Protein AF-A0A3P9M505-F1 (afdb_monomer)

Mean predicted aligned error: 15.3 Å

Radius of gyration: 25.18 Å; Cα contacts (8 Å, |Δi|>4): 288; chains: 1; bounding box: 84×61×47 Å

pLDDT: mean 73.83, std 26.27, range [27.06, 96.62]

Foldseek 3Di:
DDDDDDDDDDPDLVVVLLPVQPPPDDDDDDDDDDDDDDDDDDDPDDDPDDDPPPPPPDDPDPDPPPDPDPPPPPPPDPVNDQLLRCLLVLVQVVNVVVCVVPVVLLCDADPQGDHSLLSNLLNLNLVSNLVSVVSPRDQQRATPQRDGSLLSNLLNLNQSSNVVSVVVPHDQQRAGNQQDGSLLSNLSNLNLSNNLSSLVSPRDQPRAGPVRDGSLNSNVVVVSVSNNVSVVVSVVVVPDDDD

InterPro domains:
  IPR002110 Ankyrin repeat [PF12796] (84-140)
  IPR002110 Ankyrin repeat [PF12796] (145-207)
  IPR002110 Ankyrin repeat [PR01415] (113-128)
  IPR002110 Ankyrin repeat [PR01415] (161-175)
  IPR002110 Ankyrin repeat [PS50088] (112-144)
  IPR002110 Ankyrin repeat [PS50088] (145-177)
  IPR002110 Ankyrin repeat [PS50088] (178-210)
  IPR002110 Ankyrin repeat [SM00248] (112-141)
  IPR002110 Ankyrin repeat [SM00248] (145-174)
  IPR002110 Ankyrin repeat [SM00248] (178-207)
  IPR002110 Ankyrin repeat [SM00248] (211-240)
  IPR036770 Ankyrin repeat-containing domain superfamily [G3DSA:1.25.40.20] (79-240)
  IPR036770 Ankyrin repeat-containing domain superfamily [SSF48403] (61-234)

Organism: Oryzias latipes (NCBI:txid8090)

Sequence (243 aa):
NGIAQVVAVPILCATLIVFRVEISTVTKVPPWKPDGSTNELAIPTYNPDVDEDDLLKHSTALTNKQRGNEVSVRPATLDSLSMHQLAAQGEVSQVAARLSKDSSLLSRQDERGFTPLMWAAAFGEKAVVDFLLEKGADPKTIARERESALTLASSGGYVDIVESLLRHGVDINTYDWNGGTPLLYAVRGNHVKCVEALLAKGADMTIESDSGYSPMALAVALGHKKIQKVLEDHILKLYRPPT

Nearest PDB structures (foldseek):
  3uxg-assembly1_A  TM=9.831E-01  e=9.355E-18  Homo sapiens
  4qqi-assembly1_A  TM=9.179E-01  e=4.704E-16  Homo sapiens
  6z4s-assembly1_AAA  TM=9.423E-01  e=4.876E-10  Rattus norvegicus
  4rlv-assembly1_A  TM=9.565E-01  e=1.425E-09  Mus musculus
  3aji-assembly2_C  TM=9.492E-01  e=4.167E-09  Mus musculus

Solvent-accessible surface area (backbone atoms only — not comparable to full-atom values): 14914 Å² total; per-residue (Å²): 140,89,82,90,83,84,88,79,82,92,85,49,76,78,61,47,69,73,52,73,78,70,74,86,68,87,81,92,77,81,86,86,78,89,80,92,76,91,80,93,75,86,81,83,80,88,73,96,82,74,81,89,85,68,86,87,75,81,77,87,73,85,79,68,91,84,55,99,67,87,77,78,75,65,73,83,51,79,86,73,59,50,69,43,54,33,24,46,70,48,39,48,72,59,48,50,60,48,41,74,76,40,64,70,56,49,74,41,53,51,99,65,34,45,28,26,55,33,33,4,28,49,62,58,22,48,72,31,35,55,50,40,48,77,73,64,36,68,67,73,54,54,22,74,60,42,49,31,31,52,39,35,8,23,39,63,37,32,43,73,48,38,54,54,47,52,74,71,69,41,75,62,70,47,68,28,78,83,31,39,32,24,56,44,31,6,46,74,60,66,22,50,68,30,38,53,55,41,49,77,71,65,42,71,66,78,63,52,26,79,86,72,38,26,43,61,54,45,18,57,76,72,63,36,64,70,46,42,51,54,52,50,56,51,51,55,54,73,72,48,76,88,127

Secondary structure (DSSP, 8-state):
------------HHHHHHHTTSTTS----PPP-PPP------PPPP-----TTSTT--------TTS----------GGGS-HHHHHHHT-HHHHHHHHTT-GGGGS---TTS--HHHHHHHHT-HHHHHHHHHTT--TT-B-TT--BHHHHHHHHT-HHHHHHHHHTT--TT---TTS--HHHHHHHTT-HHHHHHHHHTT--SSPPPTTS--HHHHHHHTT-HHHHHHHHHHHHHHHSPP-

Structure (mmCIF, N/CA/C/O backbone):
data_AF-A0A3P9M505-F1
#
_entry.id   AF-A0A3P9M505-F1
#
loop_
_atom_site.group_PDB
_atom_site.id
_atom_site.type_symbol
_atom_site.label_atom_id
_atom_site.label_alt_id
_atom_site.label_comp_id
_atom_site.label_asym_id
_atom_site.label_entity_id
_atom_site.label_seq_id
_atom_site.pdbx_PDB_ins_code
_atom_site.Cartn_x
_atom_site.Cartn_y
_atom_site.Cartn_z
_atom_site.occupancy
_atom_site.B_iso_or_equiv
_atom_site.auth_seq_id
_atom_site.auth_comp_id
_atom_site.auth_asym_id
_atom_site.auth_atom_id
_atom_site.pdbx_PDB_model_num
ATOM 1 N N . ASN A 1 1 ? 38.874 -27.934 9.582 1.00 32.81 1 ASN A N 1
ATOM 2 C CA . ASN A 1 1 ? 38.195 -27.499 10.825 1.00 32.81 1 ASN A CA 1
ATOM 3 C C . ASN A 1 1 ? 38.312 -25.980 10.901 1.00 32.81 1 ASN A C 1
ATOM 5 O O . ASN A 1 1 ? 39.372 -25.510 11.261 1.00 32.81 1 ASN A O 1
ATOM 9 N N . GLY A 1 2 ? 37.398 -25.132 10.431 1.00 37.62 2 GLY A N 1
ATOM 10 C CA . GLY A 1 2 ? 35.951 -25.263 10.284 1.00 37.62 2 GLY A CA 1
ATOM 11 C C . GLY A 1 2 ? 35.257 -24.380 11.326 1.00 37.62 2 GLY A C 1
ATOM 12 O O . GLY A 1 2 ? 34.809 -24.933 12.315 1.00 37.62 2 GLY A O 1
ATOM 13 N N . ILE A 1 3 ? 35.260 -23.050 11.131 1.00 32.78 3 ILE A N 1
ATOM 14 C CA . ILE A 1 3 ? 34.404 -22.009 11.760 1.00 32.78 3 ILE A CA 1
ATOM 15 C C . ILE A 1 3 ? 34.727 -20.674 11.046 1.00 32.78 3 ILE A C 1
ATOM 17 O O . ILE A 1 3 ? 35.874 -20.248 11.040 1.00 32.78 3 ILE A O 1
ATOM 21 N N . ALA A 1 4 ? 33.858 -20.182 10.158 1.00 33.72 4 ALA A N 1
ATOM 22 C CA . ALA A 1 4 ? 32.766 -19.233 10.418 1.00 33.72 4 ALA A CA 1
ATOM 23 C C . ALA A 1 4 ? 33.234 -17.767 10.544 1.00 33.72 4 ALA A C 1
ATOM 25 O O . ALA A 1 4 ? 33.661 -17.340 11.608 1.00 33.72 4 ALA A O 1
ATOM 26 N N . GLN A 1 5 ? 33.066 -16.987 9.469 1.00 28.19 5 GLN A N 1
ATOM 27 C CA . GLN A 1 5 ? 32.659 -15.581 9.556 1.00 28.19 5 GLN A CA 1
ATOM 28 C C . GLN A 1 5 ? 31.972 -15.162 8.250 1.00 28.19 5 GLN A C 1
ATOM 30 O O . GLN A 1 5 ? 32.593 -14.893 7.226 1.00 28.19 5 GLN A O 1
ATOM 35 N N . VAL A 1 6 ? 30.643 -15.188 8.318 1.00 29.86 6 VAL A N 1
ATOM 36 C CA . VAL A 1 6 ? 29.703 -14.572 7.387 1.00 29.86 6 VAL A CA 1
ATOM 37 C C . VAL A 1 6 ? 29.708 -13.078 7.698 1.00 29.86 6 VAL A C 1
ATOM 39 O O . VAL A 1 6 ? 29.376 -12.695 8.818 1.00 29.86 6 VAL A O 1
ATOM 42 N N . VAL A 1 7 ? 30.089 -12.233 6.740 1.00 29.00 7 VAL A N 1
ATOM 43 C CA . VAL A 1 7 ? 29.870 -10.786 6.858 1.00 29.00 7 VAL A CA 1
ATOM 44 C C . VAL A 1 7 ? 28.520 -10.488 6.220 1.00 29.00 7 VAL A C 1
ATOM 46 O O . VAL A 1 7 ? 28.365 -10.500 5.002 1.00 29.00 7 VAL A O 1
ATOM 49 N N . ALA A 1 8 ? 27.532 -10.326 7.091 1.00 28.08 8 ALA A N 1
ATOM 50 C CA . ALA A 1 8 ? 26.184 -9.883 6.786 1.00 28.08 8 ALA A CA 1
ATOM 51 C C . ALA A 1 8 ? 26.105 -8.342 6.713 1.00 28.08 8 ALA A C 1
ATOM 53 O O . ALA A 1 8 ? 26.964 -7.658 7.267 1.00 28.08 8 ALA A O 1
ATOM 54 N N . VAL A 1 9 ? 24.975 -7.859 6.161 1.00 27.73 9 VAL A N 1
ATOM 55 C CA . VAL A 1 9 ? 24.363 -6.505 6.268 1.00 27.73 9 VAL A CA 1
ATOM 56 C C . VAL A 1 9 ? 24.676 -5.568 5.077 1.00 27.73 9 VAL A C 1
ATOM 58 O O . VAL A 1 9 ? 25.836 -5.263 4.815 1.00 27.73 9 VAL A O 1
ATOM 61 N N . PRO A 1 10 ? 23.630 -5.159 4.312 1.00 41.56 10 PRO A N 1
ATOM 62 C CA . PRO A 1 10 ? 22.666 -4.156 4.775 1.00 41.56 10 PRO A CA 1
ATOM 63 C C . PRO A 1 10 ? 21.218 -4.662 4.894 1.00 41.56 10 PRO A C 1
ATOM 65 O O . PRO A 1 10 ? 20.448 -4.707 3.940 1.00 41.56 10 PRO A O 1
ATOM 68 N N . ILE A 1 11 ? 20.843 -4.966 6.136 1.00 40.66 11 ILE A N 1
ATOM 69 C CA . ILE A 1 11 ? 19.481 -4.979 6.672 1.00 40.66 11 ILE A CA 1
ATOM 70 C C . ILE A 1 11 ? 19.116 -3.515 6.930 1.00 40.66 11 ILE A C 1
ATOM 72 O O . ILE A 1 11 ? 19.609 -2.976 7.908 1.00 40.66 11 ILE A O 1
ATOM 76 N N . LEU A 1 12 ? 18.312 -2.858 6.087 1.00 39.91 12 LEU A N 1
ATOM 77 C CA . LEU A 1 12 ? 17.680 -1.573 6.459 1.00 39.91 12 LEU A CA 1
ATOM 78 C C . LEU A 1 12 ? 16.364 -1.271 5.712 1.00 39.91 12 LEU A C 1
ATOM 80 O O . LEU A 1 12 ? 15.569 -0.509 6.239 1.00 39.91 12 LEU A O 1
ATOM 84 N N . CYS A 1 13 ? 16.044 -1.867 4.554 1.00 37.81 13 CYS A N 1
ATOM 85 C CA . CYS A 1 13 ? 14.813 -1.466 3.840 1.00 37.81 13 CYS A CA 1
ATOM 86 C C . CYS A 1 13 ? 13.496 -1.931 4.494 1.00 37.81 13 CYS A C 1
ATOM 88 O O . CYS A 1 13 ? 12.539 -1.167 4.500 1.00 37.81 13 CYS A O 1
ATOM 90 N N . ALA A 1 14 ? 13.427 -3.128 5.089 1.00 37.19 14 ALA A N 1
ATOM 91 C CA . ALA A 1 14 ? 12.182 -3.598 5.719 1.00 37.19 14 ALA A CA 1
ATOM 92 C C . ALA A 1 14 ? 11.968 -3.013 7.129 1.00 37.19 14 ALA A C 1
ATOM 94 O O . ALA A 1 14 ? 10.846 -2.709 7.522 1.00 37.19 14 ALA A O 1
ATOM 95 N N . THR A 1 15 ? 13.046 -2.776 7.880 1.00 35.19 15 THR A N 1
ATOM 96 C CA . THR A 1 15 ? 12.977 -2.153 9.209 1.00 35.19 15 THR A CA 1
ATOM 97 C C . THR A 1 15 ? 12.802 -0.632 9.156 1.00 35.19 15 THR A C 1
ATOM 99 O O . THR A 1 15 ? 12.171 -0.084 10.056 1.00 35.19 15 THR A O 1
ATOM 102 N N . LEU A 1 16 ? 13.263 0.070 8.108 1.00 37.44 16 LEU A N 1
ATOM 103 C CA . LEU A 1 16 ? 13.061 1.525 7.977 1.00 37.44 16 LEU A CA 1
ATOM 104 C C . LEU A 1 16 ? 11.618 1.935 7.669 1.00 37.44 16 LEU A C 1
ATOM 106 O O . LEU A 1 16 ? 11.232 3.044 8.036 1.00 37.44 16 LEU A O 1
ATOM 110 N N . ILE A 1 17 ? 10.811 1.073 7.045 1.00 41.47 17 ILE A N 1
ATOM 111 C CA . ILE A 1 17 ? 9.400 1.394 6.768 1.00 41.47 17 ILE A CA 1
ATOM 112 C C . ILE A 1 17 ? 8.584 1.417 8.074 1.00 41.47 17 ILE A C 1
ATOM 114 O O . ILE A 1 17 ? 7.661 2.216 8.205 1.00 41.47 17 ILE A O 1
ATOM 118 N N . VAL A 1 18 ? 8.989 0.643 9.090 1.00 40.75 18 VAL A N 1
ATOM 119 C CA . VAL A 1 18 ? 8.355 0.640 10.422 1.00 40.75 18 VAL A CA 1
ATOM 120 C C . VAL A 1 18 ? 8.994 1.660 11.386 1.00 40.75 18 VAL A C 1
ATOM 122 O O . VAL A 1 18 ? 8.300 2.190 12.249 1.00 40.75 18 VAL A O 1
ATOM 125 N N . PHE A 1 19 ? 10.281 2.005 11.236 1.00 27.73 19 PHE A N 1
ATOM 126 C CA . PHE A 1 19 ? 10.996 2.905 12.166 1.00 27.73 19 PHE A CA 1
ATOM 127 C C . PHE A 1 19 ? 10.901 4.410 11.864 1.00 27.73 19 PHE A C 1
ATOM 129 O O . PHE A 1 19 ? 11.309 5.227 12.693 1.00 27.73 19 PHE A O 1
ATOM 136 N N . ARG A 1 20 ? 10.360 4.828 10.712 1.00 31.84 20 ARG A N 1
ATOM 137 C CA . ARG A 1 20 ? 10.315 6.259 10.343 1.00 31.84 20 ARG A CA 1
ATOM 138 C C . ARG A 1 20 ? 9.303 7.094 11.154 1.00 31.84 20 ARG A C 1
ATOM 140 O O . ARG A 1 20 ? 9.244 8.305 10.965 1.00 31.84 20 ARG A O 1
ATOM 147 N N . VAL A 1 21 ? 8.550 6.486 12.077 1.00 35.84 21 VAL A N 1
ATOM 148 C CA . VAL A 1 21 ? 7.547 7.178 12.912 1.00 35.84 21 VAL A CA 1
ATOM 149 C C . VAL A 1 21 ? 8.110 7.674 14.262 1.00 35.84 21 VAL A C 1
ATOM 151 O O . VAL A 1 21 ? 7.544 8.599 14.835 1.00 35.84 21 VAL A O 1
ATOM 154 N N . GLU A 1 22 ? 9.255 7.178 14.752 1.00 31.66 22 GLU A N 1
ATOM 155 C CA . GLU A 1 22 ? 9.721 7.495 16.124 1.00 31.66 22 GLU A CA 1
ATOM 156 C C . GLU A 1 22 ? 10.809 8.579 16.264 1.00 31.66 22 GLU A C 1
ATOM 158 O O . GLU A 1 22 ? 11.071 9.024 17.377 1.00 31.66 22 GLU A O 1
ATOM 163 N N . ILE A 1 23 ? 11.417 9.092 15.185 1.00 31.62 23 ILE A N 1
ATOM 164 C CA . ILE A 1 23 ? 12.579 10.012 15.306 1.00 31.62 23 ILE A CA 1
ATOM 165 C C . ILE A 1 23 ? 12.224 11.507 15.162 1.00 31.62 23 ILE A C 1
ATOM 167 O O . ILE A 1 23 ? 13.103 12.338 14.951 1.00 31.62 23 ILE A O 1
ATOM 171 N N . SER A 1 24 ? 10.949 11.901 15.275 1.00 30.78 24 SER A N 1
ATOM 172 C CA . SER A 1 24 ? 10.567 13.323 15.142 1.00 30.78 24 SER A CA 1
ATOM 173 C C . SER A 1 24 ? 10.457 14.092 16.466 1.00 30.78 24 SER A C 1
ATOM 175 O O . SER A 1 24 ? 10.067 15.261 16.462 1.00 30.78 24 SER A O 1
ATOM 177 N N . THR A 1 25 ? 10.840 13.499 17.598 1.00 35.03 25 THR A N 1
ATOM 178 C CA . THR A 1 25 ? 10.962 14.219 18.873 1.00 35.03 25 THR A CA 1
ATOM 179 C C . THR A 1 25 ? 12.330 13.956 19.491 1.00 35.03 25 THR A C 1
ATOM 181 O O . THR A 1 25 ? 12.661 12.803 19.729 1.00 35.03 25 THR A O 1
ATOM 184 N N . VAL A 1 26 ? 13.061 15.033 19.820 1.00 33.06 26 VAL A N 1
ATOM 185 C CA . VAL A 1 26 ? 14.410 15.079 20.436 1.00 33.06 26 VAL A CA 1
ATOM 186 C C . VAL A 1 26 ? 15.534 15.049 19.379 1.00 33.06 26 VAL A C 1
ATOM 188 O O . VAL A 1 26 ? 15.946 14.009 18.897 1.00 33.06 26 VAL A O 1
ATOM 191 N N . THR A 1 27 ? 16.039 16.191 18.902 1.00 28.97 27 THR A N 1
ATOM 192 C CA . THR A 1 27 ? 17.063 16.994 19.595 1.00 28.97 27 THR A CA 1
ATOM 193 C C . THR A 1 27 ? 17.142 18.409 18.991 1.00 28.97 27 THR A C 1
ATOM 195 O O . THR A 1 27 ? 17.227 18.590 17.780 1.00 28.97 27 THR A O 1
ATOM 198 N N . LYS A 1 28 ? 17.138 19.442 19.844 1.00 32.50 28 LYS A N 1
ATOM 199 C CA . LYS A 1 28 ? 17.598 20.789 19.473 1.00 32.50 28 LYS A CA 1
ATOM 200 C C . LYS A 1 28 ? 19.125 20.752 19.394 1.00 32.50 28 LYS A C 1
ATOM 202 O O . LYS A 1 28 ? 19.758 20.472 20.408 1.00 32.50 28 LYS A O 1
ATOM 207 N N . VAL A 1 29 ? 19.704 21.074 18.240 1.00 32.69 29 VAL A N 1
ATOM 208 C CA . VAL A 1 29 ? 21.152 21.295 18.085 1.00 32.69 29 VAL A CA 1
ATOM 209 C C . VAL A 1 29 ? 21.375 22.802 17.876 1.00 32.69 29 VAL A C 1
ATOM 211 O O . VAL A 1 29 ? 20.712 23.378 17.012 1.00 32.69 29 VAL A O 1
ATOM 214 N N . PRO A 1 30 ? 22.212 23.486 18.679 1.00 30.73 30 PRO A N 1
ATOM 215 C CA . PRO A 1 30 ? 22.438 24.924 18.532 1.00 30.73 30 PRO A CA 1
ATOM 216 C C . PRO A 1 30 ? 23.352 25.247 17.330 1.00 30.73 30 PRO A C 1
ATOM 218 O O . PRO A 1 30 ? 24.126 24.389 16.902 1.00 30.73 30 PRO A O 1
ATOM 221 N N . PRO A 1 31 ? 23.286 26.478 16.783 1.00 31.30 31 PRO A N 1
ATOM 222 C CA . PRO A 1 31 ? 24.030 26.861 15.586 1.00 31.30 31 PRO A CA 1
ATOM 223 C C . PRO A 1 31 ? 25.531 27.042 15.860 1.00 31.30 31 PRO A C 1
ATOM 225 O O . PRO A 1 31 ? 25.939 27.740 16.789 1.00 31.30 31 PRO A O 1
ATOM 228 N N . TRP A 1 32 ? 26.339 26.420 15.004 1.00 27.06 32 TRP A N 1
ATOM 229 C CA . TRP A 1 32 ? 27.799 26.493 14.970 1.00 27.06 32 TRP A CA 1
ATOM 230 C C . TRP A 1 32 ? 28.278 27.867 14.458 1.00 27.06 32 TRP A C 1
ATOM 232 O O . TRP A 1 32 ? 27.751 28.377 13.469 1.00 27.06 32 TRP A O 1
ATOM 242 N N . LYS A 1 33 ? 29.270 28.469 15.133 1.00 30.50 33 LYS A N 1
ATOM 243 C CA . LYS A 1 33 ? 30.000 29.667 14.677 1.00 30.50 33 LYS A CA 1
ATOM 244 C C . LYS A 1 33 ? 31.411 29.251 14.232 1.00 30.50 33 LYS A C 1
ATOM 246 O O . LYS A 1 33 ? 32.050 28.535 15.000 1.00 30.50 33 LYS A O 1
ATOM 251 N N . PRO A 1 34 ? 31.912 29.712 13.073 1.00 32.75 34 PRO A N 1
ATOM 252 C CA . PRO A 1 34 ? 33.286 29.448 12.661 1.00 32.75 34 PRO A CA 1
ATOM 253 C C . PRO A 1 34 ? 34.248 30.387 13.400 1.00 32.75 34 PRO A C 1
ATOM 255 O O . PRO A 1 34 ? 34.029 31.602 13.438 1.00 32.75 34 PRO A O 1
ATOM 258 N N . ASP A 1 35 ? 35.298 29.830 13.998 1.00 30.19 35 ASP A N 1
ATOM 259 C CA . ASP A 1 35 ? 36.427 30.580 14.528 1.00 30.19 35 ASP A CA 1
ATOM 260 C C . ASP A 1 35 ? 37.452 30.867 13.422 1.00 30.19 35 ASP A C 1
ATOM 262 O O . ASP A 1 35 ? 37.705 30.081 12.510 1.00 30.19 35 ASP A O 1
ATOM 266 N N . GLY A 1 36 ? 37.999 32.078 13.474 1.00 36.97 36 GLY A N 1
ATOM 267 C CA . GLY A 1 36 ? 39.035 32.522 12.565 1.00 36.97 36 GLY A CA 1
ATOM 268 C C . GLY A 1 36 ? 40.369 31.878 12.914 1.00 36.97 36 GLY A C 1
ATOM 269 O O . GLY A 1 36 ? 40.908 32.098 13.994 1.00 36.97 36 GLY A O 1
ATOM 270 N N . SER A 1 37 ? 40.948 31.167 11.956 1.00 32.97 37 SER A N 1
ATOM 271 C CA . SER A 1 37 ? 42.397 31.127 11.797 1.00 32.97 37 SER A CA 1
ATOM 272 C C . SER A 1 37 ? 42.723 30.979 10.315 1.00 32.97 37 SER A C 1
ATOM 274 O O . SER A 1 37 ? 42.315 30.049 9.625 1.00 32.97 37 SER A O 1
ATOM 276 N N . THR A 1 38 ? 43.386 32.011 9.816 1.00 36.12 38 THR A N 1
ATOM 277 C CA . THR A 1 38 ? 43.886 32.173 8.459 1.00 36.12 38 THR A CA 1
ATOM 278 C C . THR A 1 38 ? 44.979 31.154 8.173 1.00 36.12 38 THR A C 1
ATOM 280 O O . THR A 1 38 ? 45.950 31.087 8.923 1.00 36.12 38 THR A O 1
ATOM 283 N N . ASN A 1 39 ? 44.881 30.452 7.046 1.00 32.75 39 ASN A N 1
ATOM 284 C CA . ASN A 1 39 ? 46.075 30.085 6.300 1.00 32.75 39 ASN A CA 1
ATOM 285 C C . ASN A 1 39 ? 45.823 30.245 4.801 1.00 32.75 39 ASN A C 1
ATOM 287 O O . ASN A 1 39 ? 44.995 29.57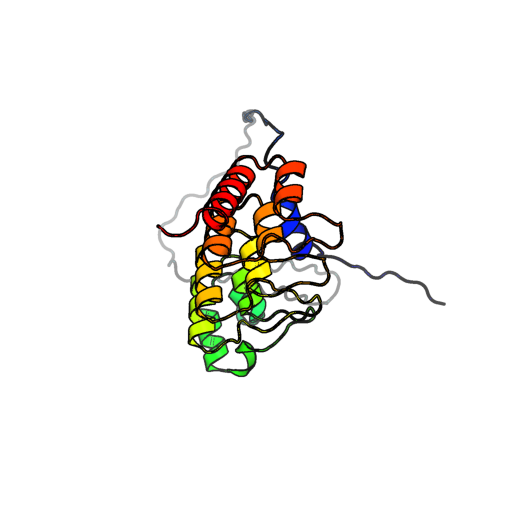5 4.189 1.00 32.75 39 ASN A O 1
ATOM 291 N N . GLU A 1 40 ? 46.542 31.225 4.278 1.00 34.62 40 GLU A N 1
ATOM 292 C CA . GLU A 1 40 ? 46.670 31.663 2.901 1.00 34.62 40 GLU A CA 1
ATOM 293 C C . GLU A 1 40 ? 47.285 30.541 2.053 1.00 34.62 40 GLU A C 1
ATOM 295 O O . GLU A 1 40 ? 48.423 30.141 2.293 1.00 34.62 40 GLU A O 1
ATOM 300 N N . LEU A 1 41 ? 46.565 30.054 1.041 1.00 34.19 41 LEU A N 1
ATOM 301 C CA . LEU A 1 41 ? 47.172 29.389 -0.112 1.00 34.19 41 LEU A CA 1
ATOM 302 C C . LEU A 1 41 ? 46.486 29.896 -1.387 1.00 34.19 41 LEU A C 1
ATOM 304 O O . LEU A 1 41 ? 45.277 29.773 -1.563 1.00 34.19 41 LEU A O 1
ATOM 308 N N . ALA A 1 42 ? 47.315 30.539 -2.207 1.00 31.22 42 ALA A N 1
ATOM 309 C CA . ALA A 1 42 ? 47.068 31.250 -3.454 1.00 31.22 42 ALA A CA 1
ATOM 310 C C . ALA A 1 42 ? 45.913 30.739 -4.338 1.00 31.22 42 ALA A C 1
ATOM 312 O O . ALA A 1 42 ? 45.833 29.562 -4.685 1.00 31.22 42 ALA A O 1
ATOM 313 N N . ILE A 1 4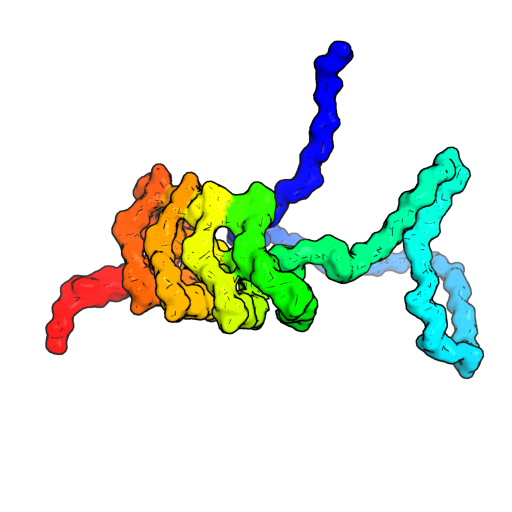3 ? 45.089 31.684 -4.797 1.00 29.05 43 ILE A N 1
ATOM 314 C CA . ILE A 1 43 ? 44.084 31.499 -5.848 1.00 29.05 43 ILE A CA 1
ATOM 315 C C . ILE A 1 43 ? 44.807 31.617 -7.203 1.00 29.05 43 ILE A C 1
ATOM 317 O O . ILE A 1 43 ? 45.366 32.686 -7.471 1.00 29.05 43 ILE A O 1
ATOM 321 N N . PRO A 1 44 ? 44.828 30.596 -8.083 1.00 34.19 44 PRO A N 1
ATOM 322 C CA . PRO A 1 44 ? 45.315 30.789 -9.439 1.00 34.19 44 PRO A CA 1
ATOM 323 C C . PRO A 1 44 ? 44.271 31.572 -10.235 1.00 34.19 44 PRO A C 1
ATOM 325 O O . PRO A 1 44 ? 43.089 31.232 -10.267 1.00 34.19 44 PRO A O 1
ATOM 328 N N . THR A 1 45 ? 44.734 32.644 -10.863 1.00 31.59 45 THR A N 1
ATOM 329 C CA . THR A 1 45 ? 43.989 33.529 -11.754 1.00 31.59 45 THR A CA 1
ATOM 330 C C . THR A 1 45 ? 43.309 32.770 -12.896 1.00 31.59 45 THR A C 1
ATOM 332 O O . THR A 1 45 ? 43.957 32.035 -13.639 1.00 31.59 45 THR A O 1
ATOM 335 N N . TYR A 1 46 ? 42.005 33.008 -13.032 1.00 34.38 46 TYR A N 1
ATOM 336 C CA . TYR A 1 46 ? 41.131 32.591 -14.128 1.00 34.38 46 TYR A CA 1
ATOM 337 C C . TYR A 1 46 ? 41.672 33.072 -15.485 1.00 34.38 46 TYR A C 1
ATOM 339 O O . TYR A 1 46 ? 41.841 34.275 -15.689 1.00 34.38 46 TYR A O 1
ATOM 347 N N . ASN A 1 47 ? 41.941 32.130 -16.394 1.00 34.47 47 ASN A N 1
ATOM 348 C CA . ASN A 1 47 ? 42.291 32.390 -17.790 1.00 34.47 47 ASN A CA 1
ATOM 349 C C . ASN A 1 47 ? 41.144 31.868 -18.681 1.00 34.47 47 ASN A C 1
ATOM 351 O O . ASN A 1 47 ? 40.904 30.659 -18.669 1.00 34.47 47 ASN A O 1
ATOM 355 N N . PRO A 1 48 ? 40.396 32.731 -19.390 1.00 42.75 48 PRO A N 1
ATOM 356 C CA . PRO A 1 48 ? 39.167 32.343 -20.072 1.00 42.75 48 PRO A CA 1
ATOM 357 C C . PRO A 1 48 ? 39.437 31.926 -21.520 1.00 42.75 48 PRO A C 1
ATOM 359 O O . PRO A 1 48 ? 39.094 32.678 -22.414 1.00 42.75 48 PRO A O 1
ATOM 362 N N . ASP A 1 49 ? 40.051 30.766 -21.757 1.00 35.78 49 ASP A N 1
ATOM 363 C CA . ASP A 1 49 ? 40.202 30.199 -23.114 1.00 35.78 49 ASP A CA 1
ATOM 364 C C . ASP A 1 49 ? 40.418 28.672 -23.053 1.00 35.78 49 ASP A C 1
ATOM 366 O O . ASP A 1 49 ? 41.481 28.157 -23.408 1.00 35.78 49 ASP A O 1
ATOM 370 N N . VAL A 1 50 ? 39.434 27.919 -22.548 1.00 37.59 50 VAL A N 1
ATOM 371 C CA . VAL A 1 50 ? 39.441 26.449 -22.660 1.00 37.59 50 VAL A CA 1
ATOM 372 C C . VAL A 1 50 ? 38.018 25.915 -22.802 1.00 37.59 50 VAL A C 1
ATOM 374 O O . VAL A 1 50 ? 37.158 26.198 -21.972 1.00 37.59 50 VAL A O 1
ATOM 377 N N . ASP A 1 51 ? 37.793 25.171 -23.880 1.00 36.97 51 ASP A N 1
ATOM 378 C CA . ASP A 1 51 ? 36.509 24.618 -24.308 1.00 36.97 51 ASP A CA 1
ATOM 379 C C . ASP A 1 51 ? 35.868 23.707 -23.235 1.00 36.97 51 ASP A C 1
ATOM 381 O O . ASP A 1 51 ? 36.484 22.761 -22.743 1.00 36.97 51 ASP A O 1
ATOM 385 N N . GLU A 1 52 ? 34.605 23.974 -22.885 1.00 42.16 52 GLU A N 1
ATOM 386 C CA . GLU A 1 52 ? 33.843 23.335 -21.790 1.00 42.16 52 GLU A CA 1
ATOM 387 C C . GLU A 1 52 ? 33.384 21.877 -22.053 1.00 42.16 52 GLU A C 1
ATOM 389 O O . GLU A 1 52 ? 32.580 21.339 -21.296 1.00 42.16 52 GLU A O 1
ATOM 394 N N . ASP A 1 53 ? 33.911 21.186 -23.068 1.00 39.59 53 ASP A N 1
ATOM 395 C CA . ASP A 1 53 ? 33.412 19.860 -23.484 1.00 39.59 53 ASP A CA 1
ATOM 396 C C . ASP A 1 53 ? 34.268 18.647 -23.050 1.00 39.59 53 ASP A C 1
ATOM 398 O O . ASP A 1 53 ? 33.941 17.509 -23.396 1.00 39.59 53 ASP A O 1
ATOM 402 N N . ASP A 1 54 ? 35.323 18.824 -22.239 1.00 41.53 54 ASP A N 1
ATOM 403 C CA . ASP A 1 54 ? 36.212 17.707 -21.836 1.00 41.53 54 ASP A CA 1
ATOM 404 C C . ASP A 1 54 ? 36.355 17.470 -20.312 1.00 41.53 54 ASP A C 1
ATOM 406 O O . ASP A 1 54 ? 37.130 16.618 -19.870 1.00 41.53 54 ASP A O 1
ATOM 410 N N . LEU A 1 55 ? 35.555 18.140 -19.473 1.00 41.69 55 LEU A N 1
ATOM 411 C CA . LEU A 1 55 ? 35.679 18.090 -18.000 1.00 41.69 55 LEU A CA 1
ATOM 412 C C . LEU A 1 55 ? 34.820 17.031 -17.274 1.00 41.69 55 LEU A C 1
ATOM 414 O O . LEU A 1 55 ? 34.716 17.047 -16.049 1.00 41.69 55 LEU A O 1
ATOM 418 N N . LEU A 1 56 ? 34.276 16.040 -17.989 1.00 41.94 56 LEU A N 1
ATOM 419 C CA . LEU A 1 56 ? 33.525 14.912 -17.402 1.00 41.94 56 LEU A CA 1
ATOM 420 C C . LEU A 1 56 ? 34.118 13.527 -17.736 1.00 41.94 56 LEU A C 1
ATOM 422 O O . LEU A 1 56 ? 33.388 12.551 -17.906 1.00 41.94 56 LEU A O 1
ATOM 426 N N . LYS A 1 57 ? 35.454 13.403 -17.808 1.00 38.16 57 LYS A N 1
ATOM 427 C CA . LYS A 1 57 ? 36.140 12.109 -18.053 1.00 38.16 57 LYS A CA 1
ATOM 428 C C . LYS A 1 57 ? 37.211 11.689 -17.037 1.00 38.16 57 LYS A C 1
ATOM 430 O O . LYS A 1 57 ? 37.926 10.716 -17.275 1.00 38.16 57 LYS A O 1
ATOM 435 N N . HIS A 1 58 ? 37.300 12.322 -15.870 1.00 38.22 58 HIS A N 1
ATOM 436 C CA . HIS A 1 58 ? 38.227 11.890 -14.812 1.00 38.22 58 HIS A CA 1
ATOM 437 C C . HIS A 1 58 ? 37.429 11.320 -13.629 1.00 38.22 58 HIS A C 1
ATOM 439 O O . HIS A 1 58 ? 36.933 12.042 -12.778 1.00 38.22 58 HIS A O 1
ATOM 445 N N . SER A 1 59 ? 37.076 10.034 -13.669 1.00 36.34 59 SER A N 1
ATOM 446 C CA . SER A 1 59 ? 37.916 8.941 -13.157 1.00 36.34 59 SER A CA 1
ATOM 447 C C . SER A 1 59 ? 38.285 9.137 -11.682 1.00 36.34 59 SER A C 1
ATOM 449 O O . SER A 1 59 ? 39.339 9.671 -11.346 1.00 36.34 59 SER A O 1
ATOM 451 N N . THR A 1 60 ? 37.428 8.648 -10.785 1.00 41.41 60 THR A N 1
ATOM 452 C CA . THR A 1 60 ? 37.756 8.382 -9.377 1.00 41.41 60 THR A CA 1
ATOM 453 C C . THR A 1 60 ? 38.521 7.058 -9.259 1.00 41.41 60 THR A C 1
ATOM 455 O O . THR A 1 60 ? 38.086 6.106 -8.615 1.00 41.41 60 THR A O 1
ATOM 458 N N . ALA A 1 61 ? 39.683 6.970 -9.908 1.00 35.81 61 ALA A N 1
ATOM 459 C CA . ALA A 1 61 ? 40.579 5.825 -9.789 1.00 35.81 61 ALA A CA 1
ATOM 460 C C . ALA A 1 61 ? 41.567 6.040 -8.629 1.00 35.81 61 ALA A C 1
ATOM 462 O O . ALA A 1 61 ? 42.654 6.587 -8.811 1.00 35.81 61 ALA A O 1
ATOM 463 N N . LEU A 1 62 ? 41.215 5.587 -7.423 1.00 38.91 62 LEU A N 1
ATOM 464 C CA . LEU A 1 62 ? 42.189 5.423 -6.338 1.00 38.91 62 LEU A CA 1
ATOM 465 C C . LEU A 1 62 ? 43.011 4.155 -6.610 1.00 38.91 62 LEU A C 1
ATOM 467 O O . LEU A 1 62 ? 42.588 3.040 -6.313 1.00 38.91 62 LEU A O 1
ATOM 471 N N . THR A 1 63 ? 44.187 4.316 -7.214 1.00 43.62 63 THR A N 1
ATOM 472 C CA . THR A 1 63 ? 45.105 3.209 -7.510 1.00 43.62 63 THR A CA 1
ATOM 473 C C . THR A 1 63 ? 45.991 2.912 -6.295 1.00 43.62 63 THR A C 1
ATOM 475 O O . THR A 1 63 ? 46.908 3.661 -5.968 1.00 43.62 63 THR A O 1
ATOM 478 N N . ASN A 1 64 ? 45.748 1.794 -5.602 1.00 43.09 64 ASN A N 1
ATOM 479 C CA . ASN A 1 64 ? 46.687 1.282 -4.600 1.00 43.09 64 ASN A CA 1
ATOM 480 C C . ASN A 1 64 ? 47.730 0.387 -5.294 1.00 43.09 64 ASN A C 1
ATOM 482 O O . ASN A 1 64 ? 47.454 -0.758 -5.644 1.00 43.09 64 ASN A O 1
ATOM 486 N N . LYS A 1 65 ? 48.938 0.922 -5.506 1.00 48.94 65 LYS A N 1
ATOM 487 C CA . LYS A 1 65 ? 50.030 0.320 -6.300 1.00 48.94 65 LYS A CA 1
ATOM 488 C C . LYS A 1 65 ? 50.659 -0.957 -5.699 1.00 48.94 65 LYS A C 1
ATOM 490 O O . LYS A 1 65 ? 51.648 -1.442 -6.236 1.00 48.94 65 LYS A O 1
ATOM 495 N N . GLN A 1 66 ? 50.152 -1.527 -4.603 1.00 49.66 66 GLN A N 1
ATOM 496 C CA . GLN A 1 66 ? 50.853 -2.624 -3.906 1.00 49.66 66 GLN A CA 1
ATOM 497 C C . GLN A 1 66 ? 50.341 -4.049 -4.145 1.00 49.66 66 GLN A C 1
ATOM 499 O O . GLN A 1 66 ? 51.032 -4.994 -3.776 1.00 49.66 66 GLN A O 1
ATOM 504 N N . ARG A 1 67 ? 49.210 -4.263 -4.818 1.00 46.19 67 ARG A N 1
ATOM 505 C CA . ARG A 1 67 ? 48.816 -5.600 -5.294 1.00 46.19 67 ARG A CA 1
ATOM 506 C C . ARG A 1 67 ? 48.049 -5.432 -6.594 1.00 46.19 67 ARG A C 1
ATOM 508 O O . ARG A 1 67 ? 47.077 -4.692 -6.608 1.00 46.19 67 ARG A O 1
ATOM 515 N N . GLY A 1 68 ? 48.499 -6.091 -7.661 1.00 44.62 68 GLY A N 1
ATOM 516 C CA . GLY A 1 68 ? 47.952 -6.009 -9.022 1.00 44.62 68 GLY A CA 1
ATOM 517 C C . GLY A 1 68 ? 46.530 -6.555 -9.205 1.00 44.62 68 GLY A C 1
ATOM 518 O O . GLY A 1 68 ? 46.283 -7.271 -10.165 1.00 44.62 68 GLY A O 1
ATOM 519 N N . ASN A 1 69 ? 45.604 -6.223 -8.306 1.00 46.38 69 ASN A N 1
ATOM 520 C CA . ASN A 1 69 ? 44.174 -6.339 -8.541 1.00 46.38 69 ASN A CA 1
ATOM 521 C C . ASN A 1 69 ? 43.667 -4.971 -8.988 1.00 46.38 69 ASN A C 1
ATOM 523 O O . ASN A 1 69 ? 43.487 -4.062 -8.178 1.00 46.38 69 ASN A O 1
ATOM 527 N N . GLU A 1 70 ? 43.424 -4.838 -10.285 1.00 38.78 70 GLU A N 1
ATOM 528 C CA . GLU A 1 70 ? 42.644 -3.742 -10.837 1.00 38.78 70 GLU A CA 1
ATOM 529 C C . GLU A 1 70 ? 41.195 -3.885 -10.345 1.00 38.78 70 GLU A C 1
ATOM 531 O O . GLU A 1 70 ? 40.364 -4.549 -10.959 1.00 38.78 70 GLU A O 1
ATOM 536 N N . VAL A 1 71 ? 40.875 -3.305 -9.186 1.00 49.84 71 VAL A N 1
ATOM 537 C CA . VAL A 1 71 ? 39.477 -3.109 -8.796 1.00 49.84 71 VAL A CA 1
ATOM 538 C C . VAL A 1 71 ? 39.004 -1.868 -9.537 1.00 49.84 71 VAL A C 1
ATOM 540 O O . VAL A 1 71 ? 39.091 -0.748 -9.040 1.00 49.84 71 VAL A O 1
ATOM 543 N N . SER A 1 72 ? 38.552 -2.076 -10.773 1.00 39.16 72 SER A N 1
ATOM 544 C CA . SER A 1 72 ? 37.782 -1.086 -11.517 1.00 39.16 72 SER A CA 1
ATOM 545 C C . SER A 1 72 ? 36.494 -0.828 -10.734 1.00 39.16 72 SER A C 1
ATOM 547 O O . SER A 1 72 ? 35.505 -1.548 -10.879 1.00 39.16 72 SER A O 1
ATOM 549 N N . VAL A 1 73 ? 36.507 0.175 -9.854 1.00 46.91 73 VAL A N 1
ATOM 550 C CA . VAL A 1 73 ? 35.278 0.736 -9.290 1.00 46.91 73 VAL A CA 1
ATOM 551 C C . VAL A 1 73 ? 34.630 1.514 -10.426 1.00 46.91 73 VAL A C 1
ATOM 553 O O . VAL A 1 73 ? 34.808 2.721 -10.570 1.00 46.91 73 VAL A O 1
ATOM 556 N N . ARG A 1 74 ? 33.941 0.790 -11.312 1.00 38.31 74 ARG A N 1
ATOM 557 C CA . ARG A 1 74 ? 33.061 1.416 -12.291 1.00 38.31 74 ARG A CA 1
ATOM 558 C C . ARG A 1 74 ? 32.022 2.200 -11.483 1.00 38.31 74 ARG A C 1
ATOM 560 O O . ARG A 1 74 ? 31.428 1.603 -10.579 1.00 38.31 74 ARG A O 1
ATOM 567 N N . PRO A 1 75 ? 31.782 3.495 -11.758 1.00 42.47 75 PRO A N 1
ATOM 568 C CA . PRO A 1 75 ? 30.574 4.131 -11.247 1.00 42.47 75 PRO A CA 1
ATOM 569 C C . PRO A 1 75 ? 29.411 3.235 -11.668 1.00 42.47 75 PRO A C 1
ATOM 571 O O . PRO A 1 75 ? 29.435 2.727 -12.789 1.00 42.47 75 PRO A O 1
ATOM 574 N N . ALA A 1 76 ? 28.480 2.947 -10.755 1.00 45.59 76 ALA A N 1
ATOM 575 C CA . ALA A 1 76 ? 27.363 2.047 -11.015 1.00 45.59 76 ALA A CA 1
ATOM 576 C C . ALA A 1 76 ? 26.632 2.525 -12.276 1.00 45.59 76 ALA A C 1
ATOM 578 O O . ALA A 1 76 ? 25.847 3.466 -12.239 1.00 45.59 76 ALA A O 1
ATOM 579 N N . THR A 1 77 ? 26.969 1.936 -13.423 1.00 45.69 77 THR A N 1
ATOM 580 C CA . THR A 1 77 ? 26.301 2.210 -14.686 1.00 45.69 77 THR A CA 1
ATOM 581 C C . THR A 1 77 ? 24.847 1.870 -14.440 1.00 45.69 77 THR A C 1
ATOM 583 O O . THR A 1 77 ? 24.579 0.775 -13.963 1.00 45.69 77 THR A O 1
ATOM 586 N N . LEU A 1 78 ? 23.919 2.770 -14.747 1.00 48.59 78 LEU A N 1
ATOM 587 C CA . LEU A 1 78 ? 22.466 2.578 -14.607 1.00 48.59 78 LEU A CA 1
ATOM 588 C C . LEU A 1 78 ? 21.956 1.254 -15.241 1.00 48.59 78 LEU A C 1
ATOM 590 O O . LEU A 1 78 ? 20.891 0.740 -14.901 1.00 48.59 78 LEU A O 1
ATOM 594 N N . ASP A 1 79 ? 22.769 0.621 -16.090 1.00 53.62 79 ASP A N 1
ATOM 595 C CA . ASP A 1 79 ? 22.603 -0.747 -16.585 1.00 53.62 79 ASP A CA 1
ATOM 596 C C . ASP A 1 79 ? 22.728 -1.861 -15.524 1.00 53.62 79 ASP A C 1
ATOM 598 O O . ASP A 1 79 ? 22.260 -2.969 -15.777 1.00 53.62 79 ASP A O 1
ATOM 602 N N . SER A 1 80 ? 23.285 -1.609 -14.337 1.00 66.81 80 SER A N 1
ATOM 603 C CA . SER A 1 80 ? 23.420 -2.595 -13.253 1.00 66.81 80 SER A CA 1
ATOM 604 C C . SER A 1 80 ? 22.232 -2.628 -12.293 1.00 66.81 80 SER A C 1
ATOM 606 O O . SER A 1 80 ? 22.099 -3.595 -11.542 1.00 66.81 80 SER A O 1
ATOM 608 N N . LEU A 1 81 ? 21.364 -1.609 -12.310 1.00 77.50 81 LEU A N 1
ATOM 609 C CA . LEU A 1 81 ? 20.207 -1.560 -11.420 1.00 77.50 81 LEU A CA 1
ATOM 610 C C . LEU A 1 81 ? 19.180 -2.627 -11.813 1.00 77.50 81 LEU A C 1
ATOM 612 O O . LEU A 1 81 ? 18.866 -2.831 -12.994 1.00 77.50 81 LEU A O 1
ATOM 616 N N . SER A 1 82 ? 18.651 -3.326 -10.811 1.00 86.06 82 SER A N 1
ATOM 617 C CA . SER A 1 82 ? 17.557 -4.271 -11.025 1.00 86.06 82 SER A CA 1
ATOM 618 C C . SER A 1 82 ? 16.268 -3.523 -11.377 1.00 86.06 82 SER A C 1
ATOM 620 O O . SER A 1 82 ? 16.091 -2.354 -11.033 1.00 86.06 82 SER A O 1
ATOM 622 N N . MET A 1 83 ? 15.327 -4.205 -12.036 1.00 89.00 83 MET A N 1
ATOM 623 C CA . MET A 1 83 ? 14.000 -3.630 -12.306 1.00 89.00 83 MET A CA 1
ATOM 624 C C . MET A 1 83 ? 13.292 -3.153 -11.042 1.00 89.00 83 MET A C 1
ATOM 626 O O . MET A 1 83 ? 12.625 -2.124 -11.057 1.00 89.00 83 MET A O 1
ATOM 630 N N . HIS A 1 84 ? 13.476 -3.885 -9.946 1.00 88.56 84 HIS A N 1
ATOM 631 C CA . HIS A 1 84 ? 12.952 -3.550 -8.629 1.00 88.56 84 HIS A CA 1
ATOM 632 C C . HIS A 1 84 ? 13.519 -2.227 -8.108 1.00 88.56 84 HIS A C 1
ATOM 634 O O . HIS A 1 84 ? 12.765 -1.383 -7.635 1.00 88.56 84 HIS A O 1
ATOM 640 N N . GLN A 1 85 ? 14.830 -2.007 -8.255 1.00 87.38 85 GLN A N 1
ATOM 641 C CA . GLN A 1 85 ? 15.485 -0.763 -7.839 1.00 87.38 85 GLN A CA 1
ATOM 642 C C . GLN A 1 85 ? 15.058 0.430 -8.694 1.00 87.38 85 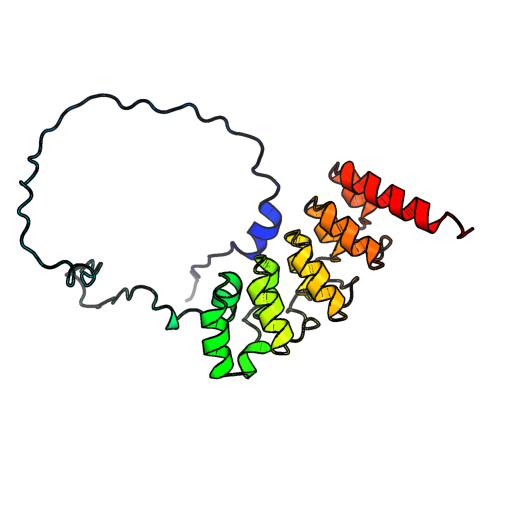GLN A C 1
ATOM 644 O O . GLN A 1 85 ? 14.796 1.496 -8.151 1.00 87.38 85 GLN A O 1
ATOM 649 N N . LEU A 1 86 ? 14.942 0.250 -10.012 1.00 89.44 86 LEU A N 1
ATOM 650 C CA . LEU A 1 86 ? 14.445 1.303 -10.903 1.00 89.44 86 LEU A CA 1
ATOM 651 C C . LEU A 1 86 ? 13.005 1.693 -10.558 1.00 89.44 86 LEU A C 1
ATOM 653 O O . LEU A 1 86 ? 12.676 2.877 -10.532 1.00 89.44 86 LEU A O 1
ATOM 657 N N . ALA A 1 87 ? 12.167 0.704 -10.238 1.00 89.88 87 ALA A N 1
ATOM 658 C CA . ALA A 1 87 ? 10.797 0.949 -9.815 1.00 89.88 87 ALA A CA 1
ATOM 659 C C . ALA A 1 87 ? 10.719 1.696 -8.473 1.00 89.88 87 ALA A C 1
ATOM 661 O O . ALA A 1 87 ? 9.853 2.547 -8.300 1.00 89.88 87 ALA A O 1
ATOM 662 N N . ALA A 1 88 ? 11.648 1.421 -7.554 1.00 89.19 88 ALA A N 1
ATOM 663 C CA . ALA A 1 88 ? 11.757 2.108 -6.267 1.00 89.19 88 ALA A CA 1
ATOM 664 C C . ALA A 1 88 ? 12.299 3.544 -6.366 1.00 89.19 88 ALA A C 1
ATOM 666 O O . ALA A 1 88 ? 12.052 4.344 -5.472 1.00 89.19 88 ALA A O 1
ATOM 667 N N . GLN A 1 89 ? 13.068 3.856 -7.414 1.00 87.38 89 GLN A N 1
ATOM 668 C CA . GLN A 1 89 ? 13.666 5.179 -7.636 1.00 87.38 89 GLN A CA 1
ATOM 669 C C . GLN A 1 89 ? 12.763 6.139 -8.424 1.00 87.38 89 GLN A C 1
ATOM 671 O O . GLN A 1 89 ? 13.124 7.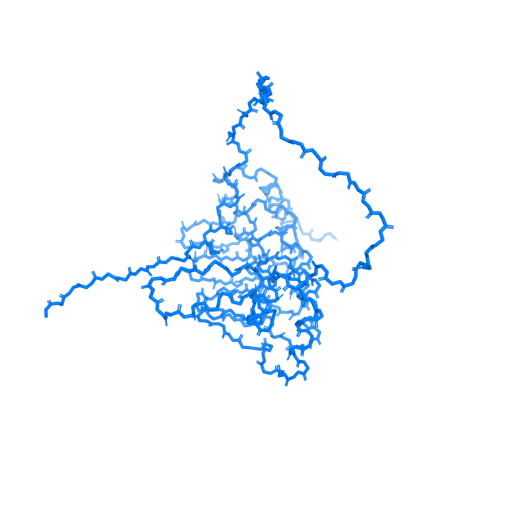300 -8.581 1.00 87.38 89 GLN A O 1
ATOM 676 N N . GLY A 1 90 ? 11.628 5.671 -8.954 1.00 86.81 90 GLY A N 1
ATOM 677 C CA . GLY A 1 90 ? 10.725 6.518 -9.743 1.00 86.81 90 GLY A CA 1
ATOM 678 C C . GLY A 1 90 ? 11.132 6.690 -11.212 1.00 86.81 90 GLY A C 1
ATOM 679 O O . GLY A 1 90 ? 10.558 7.507 -11.931 1.00 86.81 90 GLY A O 1
ATOM 680 N N . GLU A 1 91 ? 12.102 5.912 -11.698 1.00 86.25 91 GLU A N 1
ATOM 681 C CA . GLU A 1 91 ? 12.707 6.056 -13.029 1.00 86.25 91 GLU A CA 1
ATOM 682 C C . GLU A 1 91 ? 11.824 5.462 -14.148 1.00 86.25 91 GLU A C 1
ATOM 684 O O . GLU A 1 91 ? 12.188 4.483 -14.808 1.00 86.25 91 GLU A O 1
ATOM 689 N N . VAL A 1 92 ? 10.644 6.050 -14.390 1.00 91.44 92 VAL A N 1
ATOM 690 C CA . VAL A 1 92 ? 9.625 5.540 -15.338 1.00 91.44 92 VAL A CA 1
ATOM 691 C C . VAL A 1 92 ? 10.206 5.276 -16.731 1.00 91.44 92 VAL A C 1
ATOM 693 O O . VAL A 1 92 ? 9.944 4.227 -17.316 1.00 91.44 92 VAL A O 1
ATOM 696 N N . SER A 1 93 ? 11.038 6.181 -17.255 1.00 90.44 93 SER A N 1
ATOM 697 C CA . SER A 1 93 ? 11.664 6.035 -18.578 1.00 90.44 93 SER A CA 1
ATOM 698 C C . SER A 1 93 ? 12.548 4.788 -18.670 1.00 90.44 93 SER A C 1
ATOM 700 O O . SER A 1 93 ? 12.532 4.081 -19.679 1.00 90.44 93 SER A O 1
ATOM 702 N N . GLN A 1 94 ? 13.295 4.480 -17.608 1.00 87.56 94 GLN A N 1
ATOM 703 C CA . GLN A 1 94 ? 14.180 3.314 -17.564 1.00 87.56 94 GLN A CA 1
ATOM 704 C C . GLN A 1 94 ? 13.393 2.021 -17.341 1.00 87.56 94 GLN A C 1
ATOM 706 O O . GLN A 1 94 ? 13.683 1.008 -17.982 1.00 87.56 94 GLN A O 1
ATOM 711 N N . VAL A 1 95 ? 12.361 2.065 -16.491 1.00 89.50 95 VAL A N 1
ATOM 712 C CA . VAL A 1 95 ? 11.407 0.961 -16.309 1.00 89.50 95 VAL A CA 1
ATOM 713 C C . VAL A 1 95 ? 10.747 0.627 -17.650 1.00 89.50 95 VAL A C 1
ATOM 715 O O . VAL A 1 95 ? 10.751 -0.531 -18.066 1.00 89.50 95 VAL A O 1
ATOM 718 N N . ALA A 1 96 ? 10.276 1.632 -18.391 1.00 90.62 96 ALA A N 1
ATOM 719 C CA . ALA A 1 96 ? 9.696 1.465 -19.721 1.00 90.62 96 ALA A CA 1
ATOM 720 C C . ALA A 1 96 ? 10.693 0.872 -20.730 1.00 90.62 96 ALA A C 1
ATOM 722 O O . ALA A 1 96 ? 10.343 -0.044 -21.475 1.00 90.62 96 ALA A O 1
ATOM 723 N N . ALA A 1 97 ? 11.940 1.354 -20.734 1.00 89.88 97 ALA A N 1
ATOM 724 C CA . ALA A 1 97 ? 12.987 0.874 -21.634 1.00 89.88 97 ALA A CA 1
ATOM 725 C C . ALA A 1 97 ? 13.422 -0.576 -21.357 1.00 89.88 97 ALA A C 1
ATOM 727 O O . ALA A 1 97 ? 13.841 -1.278 -22.276 1.00 89.88 97 ALA A O 1
ATOM 728 N N . ARG A 1 98 ? 13.345 -1.047 -20.107 1.00 88.44 98 ARG A N 1
ATOM 729 C CA . ARG A 1 98 ? 13.596 -2.459 -19.777 1.00 88.44 98 ARG A CA 1
ATOM 730 C C . ARG A 1 98 ? 12.392 -3.340 -20.088 1.00 88.44 98 ARG A C 1
ATOM 732 O O . ARG A 1 98 ? 12.583 -4.417 -20.643 1.00 88.44 98 ARG A O 1
ATOM 739 N N . LEU A 1 99 ? 11.174 -2.867 -19.824 1.00 90.00 99 LEU A N 1
ATOM 740 C CA . LEU A 1 99 ? 9.950 -3.597 -20.167 1.00 90.00 99 LEU A CA 1
ATOM 741 C C . LEU A 1 99 ? 9.741 -3.764 -21.673 1.00 90.00 99 LEU A C 1
ATOM 743 O O . LEU A 1 99 ? 9.175 -4.767 -22.098 1.00 90.00 99 LEU A O 1
ATOM 747 N N . SER A 1 100 ? 10.205 -2.813 -22.488 1.00 89.75 100 SER A N 1
ATOM 748 C CA . SER A 1 100 ? 10.154 -2.948 -23.947 1.00 89.75 100 SER A CA 1
ATOM 749 C C . SER A 1 100 ? 11.094 -4.034 -24.477 1.00 89.75 100 SER A C 1
ATOM 751 O O . SER A 1 100 ? 10.816 -4.616 -25.523 1.00 89.75 100 SER A O 1
ATOM 753 N N . LYS A 1 101 ? 12.187 -4.324 -23.760 1.00 89.81 101 LYS A N 1
ATOM 754 C CA . LYS A 1 101 ? 13.133 -5.399 -24.093 1.00 89.81 101 LYS A CA 1
ATOM 755 C C . LYS A 1 101 ? 12.670 -6.753 -23.565 1.00 89.81 101 LYS A C 1
ATOM 757 O O . LYS A 1 101 ? 12.819 -7.754 -24.257 1.00 89.81 101 LYS A O 1
ATOM 762 N N . ASP A 1 102 ? 12.138 -6.780 -22.347 1.00 88.12 102 ASP A N 1
ATOM 763 C CA . ASP A 1 102 ? 11.698 -7.999 -21.678 1.00 88.12 102 ASP A CA 1
ATOM 764 C C . ASP A 1 102 ? 10.433 -7.736 -20.848 1.00 88.12 102 ASP A C 1
ATOM 766 O O . ASP A 1 102 ? 10.466 -7.148 -19.764 1.00 88.12 102 ASP A O 1
ATOM 770 N N . SER A 1 103 ? 9.299 -8.203 -21.369 1.00 88.69 103 SER A N 1
ATOM 771 C CA . SER A 1 103 ? 7.989 -8.080 -20.726 1.00 88.69 103 SER A CA 1
ATOM 772 C C . SER A 1 103 ? 7.812 -9.025 -19.533 1.00 88.69 103 SER A C 1
ATOM 774 O O . SER A 1 103 ? 6.975 -8.756 -18.670 1.00 88.69 103 SER A O 1
ATOM 776 N N . SER A 1 104 ? 8.626 -10.084 -19.418 1.00 89.38 104 SER A N 1
ATOM 777 C CA . SER A 1 104 ? 8.568 -11.020 -18.284 1.00 89.38 104 SER A CA 1
ATOM 778 C C . SER A 1 104 ? 8.972 -10.366 -16.959 1.00 89.38 104 SER A C 1
ATOM 780 O O . SER A 1 104 ? 8.638 -10.853 -15.877 1.00 89.38 104 SER A O 1
ATOM 782 N N . LEU A 1 105 ? 9.645 -9.215 -17.032 1.00 88.81 105 LEU A N 1
ATOM 783 C CA . LEU A 1 105 ? 10.076 -8.444 -15.875 1.00 88.81 105 LEU A CA 1
ATOM 784 C C . LEU A 1 105 ? 8.910 -7.843 -15.077 1.00 88.81 105 LEU A C 1
ATOM 786 O O . LEU A 1 105 ? 9.106 -7.547 -13.901 1.00 88.81 105 LEU A O 1
ATOM 790 N N . LEU A 1 106 ? 7.709 -7.710 -15.659 1.00 88.81 106 LEU A N 1
ATOM 791 C CA . LEU A 1 106 ? 6.511 -7.222 -14.956 1.00 88.81 106 LEU A CA 1
ATOM 792 C C . LEU A 1 106 ? 6.148 -8.091 -13.747 1.00 88.81 106 LEU A C 1
ATOM 794 O O . LEU A 1 106 ? 5.848 -7.571 -12.674 1.00 88.81 106 LEU A O 1
ATOM 798 N N . SER A 1 107 ? 6.189 -9.413 -13.922 1.00 90.12 107 SER A N 1
ATOM 799 C CA . SER A 1 107 ? 5.823 -10.396 -12.897 1.00 90.12 107 SER A CA 1
ATOM 800 C C . SER A 1 107 ? 7.036 -10.990 -12.179 1.00 90.12 107 SER A C 1
ATOM 802 O O . SER A 1 107 ? 6.885 -11.872 -11.335 1.00 90.12 107 SER A O 1
ATOM 804 N N . ARG A 1 108 ? 8.256 -10.554 -12.517 1.00 91.06 108 ARG A N 1
ATOM 805 C CA . ARG A 1 108 ? 9.477 -11.126 -11.952 1.00 91.06 108 ARG A CA 1
ATOM 806 C C . ARG A 1 108 ? 9.617 -10.758 -10.479 1.00 91.06 108 ARG A C 1
ATOM 808 O O . ARG A 1 108 ? 9.761 -9.591 -10.122 1.00 91.06 108 ARG A O 1
ATOM 815 N N . GLN A 1 109 ?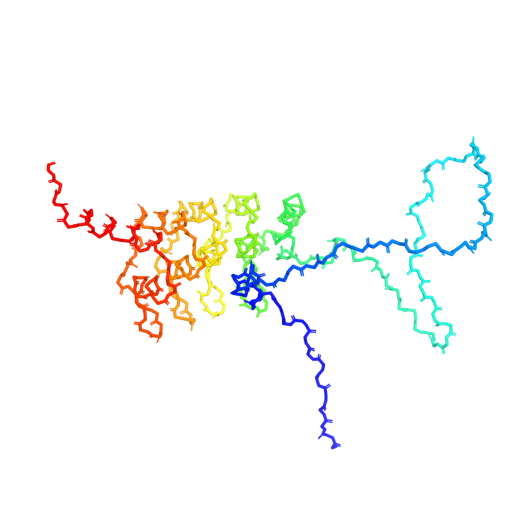 9.656 -11.780 -9.637 1.00 91.62 109 GLN A N 1
ATOM 816 C CA . GLN A 1 109 ? 9.886 -11.623 -8.208 1.00 91.62 109 GLN A CA 1
ATOM 817 C C . GLN A 1 109 ? 11.386 -11.592 -7.876 1.00 91.62 109 GLN A C 1
ATOM 819 O O . GLN A 1 109 ? 12.192 -12.255 -8.535 1.00 91.62 109 GLN A O 1
ATOM 824 N N . ASP A 1 110 ? 11.762 -10.803 -6.871 1.00 88.75 110 ASP A N 1
ATOM 825 C CA . ASP A 1 110 ? 13.105 -10.819 -6.285 1.00 88.75 110 ASP A CA 1
ATOM 826 C C . ASP A 1 110 ? 13.290 -11.981 -5.285 1.00 88.75 110 ASP A C 1
ATOM 828 O O . ASP A 1 110 ? 12.428 -12.848 -5.118 1.00 88.75 110 ASP A O 1
ATOM 832 N N . GLU A 1 111 ? 14.429 -12.007 -4.589 1.00 88.62 111 GLU A N 1
ATOM 833 C CA . GLU A 1 111 ? 14.750 -13.029 -3.584 1.00 88.62 111 GLU A CA 1
ATOM 834 C C . GLU A 1 111 ? 13.782 -13.062 -2.393 1.00 88.62 111 GLU A C 1
ATOM 836 O O . GLU A 1 111 ? 13.721 -14.072 -1.698 1.00 88.62 111 GLU A O 1
ATOM 841 N N . ARG A 1 112 ? 13.016 -11.997 -2.141 1.00 85.44 112 ARG A N 1
ATOM 842 C CA . ARG A 1 112 ? 11.996 -11.927 -1.083 1.00 85.44 112 ARG A CA 1
ATOM 843 C C . ARG A 1 112 ? 10.580 -12.144 -1.629 1.00 85.44 112 ARG A C 1
ATOM 845 O O . ARG A 1 112 ? 9.633 -12.239 -0.854 1.00 85.44 112 ARG A O 1
ATOM 852 N N . GLY A 1 113 ? 10.424 -12.304 -2.941 1.00 90.19 113 GLY A N 1
ATOM 853 C CA . GLY A 1 113 ? 9.124 -12.462 -3.583 1.00 90.19 113 GLY A CA 1
ATOM 854 C C . GLY A 1 113 ? 8.497 -11.146 -4.053 1.00 90.19 113 GLY A C 1
ATOM 855 O O . GLY A 1 113 ? 7.351 -11.166 -4.495 1.00 90.19 113 GLY A O 1
ATOM 856 N N . PHE A 1 114 ? 9.189 -10.005 -3.980 1.00 92.69 114 PHE A N 1
ATOM 857 C CA . PHE A 1 114 ? 8.595 -8.737 -4.402 1.00 92.69 114 PHE A CA 1
ATOM 858 C C . PHE A 1 114 ? 8.641 -8.547 -5.906 1.00 92.69 114 PHE A C 1
ATOM 860 O O . PHE A 1 114 ? 9.654 -8.801 -6.558 1.00 92.69 114 PHE A O 1
ATOM 867 N N . THR A 1 115 ? 7.552 -8.015 -6.445 1.00 94.50 115 THR A N 1
ATOM 868 C CA . THR A 1 115 ? 7.467 -7.546 -7.829 1.00 94.50 115 THR A CA 1
ATOM 869 C C . THR A 1 115 ? 7.924 -6.086 -7.938 1.00 94.50 115 THR A C 1
ATOM 871 O O . THR A 1 115 ? 7.941 -5.368 -6.933 1.00 94.50 115 THR A O 1
ATOM 874 N N . PRO A 1 116 ? 8.251 -5.584 -9.143 1.00 93.56 116 PRO A N 1
ATOM 875 C CA . PRO A 1 116 ? 8.543 -4.162 -9.335 1.00 93.56 116 PRO A CA 1
ATOM 876 C C . PRO A 1 116 ? 7.400 -3.249 -8.865 1.00 93.56 116 PRO A C 1
ATOM 878 O O . PRO A 1 116 ? 7.656 -2.180 -8.318 1.00 93.56 116 PRO A O 1
ATOM 881 N N . LEU A 1 117 ? 6.145 -3.697 -9.003 1.00 96.00 117 LEU A N 1
ATOM 882 C CA . LEU A 1 117 ? 4.967 -2.973 -8.520 1.00 96.00 117 LEU A CA 1
ATOM 883 C C . LEU A 1 117 ? 4.972 -2.818 -6.993 1.00 96.00 117 LEU A C 1
ATOM 885 O O . LEU A 1 117 ? 4.658 -1.744 -6.490 1.00 96.00 117 LEU A O 1
ATOM 889 N N . MET A 1 118 ? 5.362 -3.862 -6.256 1.00 94.75 118 MET A N 1
ATOM 890 C CA . MET A 1 118 ? 5.486 -3.798 -4.797 1.00 94.75 118 MET A CA 1
ATOM 891 C C . MET A 1 118 ? 6.584 -2.829 -4.357 1.00 94.75 118 MET A C 1
ATOM 8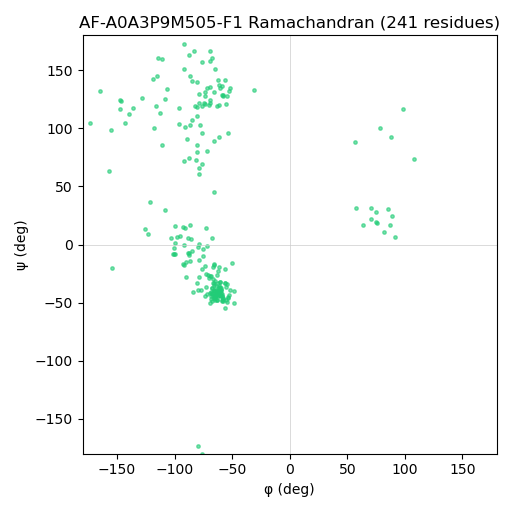93 O O . MET A 1 118 ? 6.377 -2.072 -3.414 1.00 94.75 118 MET A O 1
ATOM 897 N N . TRP A 1 119 ? 7.722 -2.808 -5.056 1.00 94.06 119 TRP A N 1
ATOM 898 C CA . TRP A 1 119 ? 8.785 -1.837 -4.793 1.00 94.06 119 TRP A CA 1
ATOM 899 C C . TRP A 1 119 ? 8.316 -0.402 -5.065 1.00 94.06 119 TRP A C 1
ATOM 901 O O . TRP A 1 119 ? 8.450 0.449 -4.194 1.00 94.06 119 TRP A O 1
ATOM 911 N N . ALA A 1 120 ? 7.680 -0.134 -6.207 1.00 94.50 120 ALA A N 1
ATOM 912 C CA . ALA A 1 120 ? 7.121 1.191 -6.490 1.00 94.50 120 ALA A CA 1
ATOM 913 C C . ALA A 1 120 ? 6.084 1.622 -5.432 1.00 94.50 120 ALA A C 1
ATOM 915 O O . ALA A 1 120 ? 6.115 2.752 -4.943 1.00 94.50 120 ALA A O 1
ATOM 916 N N . ALA A 1 121 ? 5.205 0.703 -5.019 1.00 94.62 121 ALA A N 1
ATOM 917 C CA . ALA A 1 121 ? 4.195 0.951 -3.994 1.00 94.62 121 ALA A CA 1
ATOM 918 C C . ALA A 1 121 ? 4.800 1.224 -2.605 1.00 94.62 121 ALA A C 1
ATOM 920 O O . ALA A 1 121 ? 4.316 2.102 -1.893 1.00 94.62 121 ALA A O 1
ATOM 921 N N . ALA A 1 122 ? 5.870 0.517 -2.229 1.00 93.44 122 ALA A N 1
ATOM 922 C CA . ALA A 1 122 ? 6.557 0.691 -0.949 1.00 93.44 122 ALA A CA 1
ATOM 923 C C . ALA A 1 122 ? 7.314 2.024 -0.834 1.00 93.44 122 ALA A C 1
ATOM 925 O O . ALA A 1 122 ? 7.498 2.520 0.275 1.00 93.44 122 ALA A O 1
ATOM 926 N N . PHE A 1 123 ? 7.752 2.594 -1.960 1.00 91.88 123 PHE A N 1
ATOM 927 C CA . PHE A 1 123 ? 8.505 3.852 -1.998 1.00 91.88 123 PHE A CA 1
ATOM 928 C C . PHE A 1 123 ? 7.646 5.076 -2.344 1.00 91.88 123 PHE A C 1
ATOM 930 O O . PHE A 1 123 ? 8.107 6.206 -2.194 1.00 91.88 123 PHE A O 1
ATOM 937 N N . GLY A 1 124 ? 6.381 4.879 -2.725 1.00 92.50 124 GLY A N 1
ATOM 938 C CA . GLY A 1 124 ? 5.470 5.982 -3.032 1.00 92.50 124 GLY A CA 1
ATOM 939 C C . GLY A 1 124 ? 5.547 6.471 -4.476 1.00 92.50 124 GLY A C 1
ATOM 940 O O . GLY A 1 124 ? 5.047 7.554 -4.784 1.00 92.50 124 GLY A O 1
ATOM 941 N N . GLU A 1 125 ? 6.124 5.675 -5.375 1.00 95.31 125 GLU A N 1
ATOM 942 C CA . GLU A 1 125 ? 6.364 6.046 -6.769 1.00 95.31 125 GLU A CA 1
ATOM 943 C C . GLU A 1 125 ? 5.106 5.875 -7.625 1.00 95.31 125 GLU A C 1
ATOM 945 O O . GLU A 1 125 ? 4.980 4.958 -8.440 1.00 95.31 125 GLU A O 1
ATOM 950 N N . LYS A 1 126 ? 4.142 6.782 -7.437 1.00 94.62 126 LYS A N 1
ATOM 951 C CA . LYS A 1 126 ? 2.823 6.734 -8.085 1.00 94.62 126 LYS A CA 1
ATOM 952 C C . LYS A 1 126 ? 2.911 6.617 -9.610 1.00 94.62 126 LYS A C 1
ATOM 954 O O . LYS A 1 126 ? 2.214 5.795 -10.194 1.00 94.62 126 LYS A O 1
ATOM 959 N N . ALA A 1 127 ? 3.775 7.406 -10.251 1.00 95.44 127 ALA A N 1
ATOM 960 C CA . ALA A 1 127 ? 3.917 7.390 -11.708 1.00 95.44 127 ALA A CA 1
ATOM 961 C C . ALA A 1 127 ? 4.380 6.018 -12.227 1.00 95.44 127 ALA A C 1
ATOM 963 O O . ALA A 1 127 ? 3.910 5.554 -13.263 1.00 95.44 127 ALA A O 1
ATOM 964 N N . VAL A 1 128 ? 5.263 5.346 -11.482 1.00 95.00 128 VAL A N 1
ATOM 965 C CA . VAL A 1 128 ? 5.706 3.986 -11.801 1.00 95.00 128 VAL A CA 1
ATOM 966 C C . VAL A 1 128 ? 4.591 2.979 -11.531 1.00 95.00 128 VAL A C 1
ATOM 968 O O . VAL A 1 128 ? 4.384 2.092 -12.353 1.00 95.00 128 VAL A O 1
ATOM 971 N N . VAL A 1 129 ? 3.859 3.105 -10.419 1.00 96.50 129 VAL A N 1
ATOM 972 C CA . VAL A 1 129 ? 2.714 2.231 -10.109 1.00 96.50 129 VAL A CA 1
ATOM 973 C C . VAL A 1 129 ? 1.680 2.274 -11.229 1.00 96.50 129 VAL A C 1
ATOM 975 O O . VAL A 1 129 ? 1.339 1.225 -11.771 1.00 96.50 129 VAL A O 1
ATOM 978 N N . ASP A 1 130 ? 1.216 3.468 -11.598 1.00 95.88 130 ASP A N 1
ATOM 979 C CA . ASP A 1 130 ? 0.195 3.636 -12.633 1.00 95.88 130 ASP A CA 1
ATOM 980 C C . ASP A 1 130 ? 0.703 3.083 -13.976 1.00 95.88 130 ASP A C 1
ATOM 982 O O . ASP A 1 130 ? 0.015 2.291 -14.617 1.00 95.88 130 ASP A O 1
ATOM 986 N N . PHE A 1 131 ? 1.958 3.370 -14.340 1.00 95.62 131 PHE A N 1
ATOM 987 C CA . PHE A 1 131 ? 2.578 2.818 -15.544 1.00 95.62 131 PHE A CA 1
ATOM 988 C C . PHE A 1 131 ? 2.662 1.282 -15.534 1.00 95.62 131 PHE A C 1
ATOM 990 O O . PHE A 1 131 ? 2.361 0.635 -16.536 1.00 95.62 131 PHE A O 1
ATOM 997 N N . LEU A 1 132 ? 3.067 0.667 -14.420 1.00 95.00 132 LEU A N 1
ATOM 998 C CA . LEU A 1 132 ? 3.160 -0.791 -14.305 1.00 95.00 132 LEU A CA 1
ATOM 999 C C . LEU A 1 132 ? 1.780 -1.452 -14.400 1.00 95.00 132 LEU A C 1
ATOM 1001 O O . LEU A 1 132 ? 1.648 -2.477 -15.071 1.00 95.00 132 LEU A O 1
ATOM 1005 N N . LEU A 1 133 ? 0.757 -0.859 -13.780 1.00 95.19 133 LEU A N 1
ATOM 1006 C CA . LEU A 1 133 ? -0.627 -1.331 -13.865 1.00 95.19 133 LEU A CA 1
ATOM 1007 C C . LEU A 1 133 ? -1.165 -1.227 -15.300 1.00 95.19 133 LEU A C 1
ATOM 1009 O O . LEU A 1 133 ? -1.723 -2.195 -15.811 1.00 95.19 133 LEU A O 1
ATOM 1013 N N . GLU A 1 134 ? -0.909 -0.115 -15.997 1.00 94.25 134 GLU A N 1
ATOM 1014 C CA . GLU A 1 134 ? -1.257 0.062 -17.416 1.00 94.25 134 GLU A CA 1
ATOM 1015 C C . GLU A 1 134 ? -0.564 -0.956 -18.331 1.00 94.25 134 GLU A C 1
ATOM 1017 O O . GLU A 1 134 ? -1.122 -1.374 -19.348 1.00 94.25 134 GLU A O 1
ATOM 1022 N N . LYS A 1 135 ? 0.655 -1.382 -17.980 1.00 93.44 135 LYS A N 1
ATOM 1023 C CA . LYS A 1 135 ? 1.390 -2.436 -18.696 1.00 93.44 135 LYS A CA 1
ATOM 1024 C C . LYS A 1 135 ? 0.939 -3.854 -18.342 1.00 93.44 135 LYS A C 1
ATOM 1026 O O . LYS A 1 135 ? 1.437 -4.796 -18.954 1.00 93.44 135 LYS A O 1
ATOM 1031 N N . GLY A 1 136 ? -0.010 -4.012 -17.421 1.00 92.38 136 GLY A N 1
ATOM 1032 C CA . GLY A 1 136 ? -0.575 -5.305 -17.042 1.00 92.38 136 GLY A CA 1
ATOM 1033 C C . GLY A 1 136 ? 0.181 -6.020 -15.922 1.00 92.38 136 GLY A C 1
ATOM 1034 O O . GLY A 1 136 ? 0.117 -7.245 -15.844 1.00 92.38 136 GLY A O 1
ATOM 1035 N N . ALA A 1 137 ? 0.906 -5.297 -15.062 1.00 94.12 137 ALA A N 1
ATOM 1036 C CA . ALA A 1 137 ? 1.418 -5.877 -13.821 1.00 94.12 137 ALA A CA 1
ATOM 1037 C C . ALA A 1 137 ? 0.253 -6.370 -12.949 1.00 94.12 137 ALA A C 1
ATOM 1039 O O . ALA A 1 137 ? -0.718 -5.643 -12.757 1.00 94.12 137 ALA A O 1
ATOM 1040 N N . ASP A 1 138 ? 0.362 -7.580 -12.395 1.00 94.50 138 ASP A N 1
ATOM 1041 C CA . ASP A 1 138 ? -0.674 -8.145 -11.528 1.00 94.50 138 ASP A CA 1
ATOM 1042 C C . ASP A 1 138 ? -0.564 -7.588 -10.092 1.00 94.50 138 ASP A C 1
ATOM 1044 O O . ASP A 1 138 ? 0.369 -7.956 -9.361 1.00 94.50 138 ASP A O 1
ATOM 1048 N N . PRO A 1 139 ? -1.517 -6.747 -9.641 1.00 93.88 139 PRO A N 1
ATOM 1049 C CA . PRO A 1 139 ? -1.495 -6.177 -8.300 1.00 93.88 139 PRO A CA 1
ATOM 1050 C C . PRO A 1 139 ? -1.891 -7.174 -7.206 1.00 93.88 139 PRO A C 1
ATOM 1052 O O . PRO A 1 139 ? -1.728 -6.866 -6.026 1.00 93.88 139 PRO A O 1
ATOM 1055 N N . LYS A 1 140 ? -2.404 -8.358 -7.570 1.00 93.88 140 LYS A N 1
ATOM 1056 C CA . LYS A 1 140 ? -2.815 -9.417 -6.635 1.00 93.88 140 LYS A CA 1
ATOM 1057 C C . LYS A 1 140 ? -1.675 -10.349 -6.251 1.00 93.88 140 LYS A C 1
ATOM 1059 O O . LYS A 1 140 ? -1.854 -11.193 -5.373 1.00 93.88 140 LYS A O 1
ATOM 1064 N N . THR A 1 141 ? -0.517 -10.203 -6.893 1.00 92.81 141 THR A N 1
ATOM 1065 C CA . THR A 1 141 ? 0.682 -10.949 -6.515 1.00 92.81 141 THR A CA 1
ATOM 1066 C C . THR A 1 141 ? 0.994 -10.691 -5.041 1.00 92.81 141 THR A C 1
ATOM 1068 O O . THR A 1 141 ? 0.862 -9.565 -4.560 1.00 92.81 141 THR A O 1
ATOM 1071 N N . ILE A 1 142 ? 1.433 -11.731 -4.335 1.00 93.12 142 ILE A N 1
ATOM 1072 C CA . ILE A 1 142 ? 1.868 -11.666 -2.938 1.00 93.12 142 ILE A CA 1
ATOM 1073 C C . ILE A 1 142 ? 3.336 -12.086 -2.826 1.00 93.12 142 ILE A C 1
ATOM 1075 O O . ILE A 1 142 ? 3.793 -12.974 -3.551 1.00 93.12 142 ILE A O 1
ATOM 1079 N N . ALA A 1 143 ? 4.084 -11.422 -1.946 1.00 91.31 143 ALA A N 1
ATOM 1080 C CA . ALA A 1 143 ? 5.473 -11.760 -1.652 1.00 91.31 143 ALA A CA 1
ATOM 1081 C C . ALA A 1 143 ? 5.562 -13.004 -0.751 1.00 91.31 143 ALA A C 1
ATOM 1083 O O . ALA A 1 143 ? 4.544 -13.584 -0.363 1.00 91.31 143 ALA A O 1
ATOM 1084 N N . ARG A 1 144 ? 6.784 -13.430 -0.398 1.00 90.44 144 ARG A N 1
ATOM 1085 C CA . ARG A 1 144 ? 6.984 -14.646 0.411 1.00 90.44 144 ARG A CA 1
ATOM 1086 C C . ARG A 1 144 ? 6.295 -14.569 1.768 1.00 90.44 144 ARG A C 1
ATOM 1088 O O . ARG A 1 144 ? 5.706 -15.558 2.169 1.00 90.44 144 ARG A O 1
ATOM 1095 N N . GLU A 1 145 ? 6.313 -13.408 2.420 1.00 89.75 145 GLU A N 1
ATOM 1096 C CA . GLU A 1 145 ? 5.646 -13.179 3.713 1.00 89.75 145 GLU A CA 1
ATOM 1097 C C . GLU A 1 145 ? 4.173 -12.764 3.561 1.00 89.75 145 GLU A C 1
ATOM 1099 O O . GLU A 1 145 ? 3.551 -12.271 4.495 1.00 89.75 145 GLU A O 1
ATOM 1104 N N . ARG A 1 146 ? 3.593 -12.991 2.372 1.00 91.25 146 ARG A N 1
ATOM 1105 C CA . ARG A 1 146 ? 2.240 -12.580 1.969 1.00 91.25 146 ARG A CA 1
ATOM 1106 C C . ARG A 1 146 ? 2.013 -11.065 1.928 1.00 91.25 146 ARG A C 1
ATOM 1108 O O . ARG A 1 146 ? 0.872 -10.622 1.827 1.00 91.25 146 ARG A O 1
ATOM 1115 N N . GLU A 1 147 ? 3.085 -10.278 1.914 1.00 91.69 147 GLU A N 1
ATOM 1116 C CA . GLU A 1 147 ? 3.008 -8.837 1.676 1.00 91.69 147 GLU A CA 1
ATOM 1117 C C . GLU A 1 147 ? 2.418 -8.565 0.282 1.00 91.69 147 GLU A C 1
ATOM 1119 O O . GLU A 1 147 ? 2.766 -9.220 -0.705 1.00 91.69 147 GLU A O 1
ATOM 1124 N N . SER A 1 148 ? 1.524 -7.585 0.194 1.00 94.12 148 SER A N 1
ATOM 1125 C CA . SER A 1 148 ? 0.891 -7.150 -1.050 1.00 94.12 148 SER A CA 1
ATOM 1126 C C . SER A 1 148 ? 1.318 -5.722 -1.378 1.00 94.12 148 SER A C 1
ATOM 1128 O O . SER A 1 148 ? 1.726 -4.962 -0.500 1.00 94.12 148 SER A O 1
ATOM 1130 N N . ALA A 1 149 ? 1.178 -5.309 -2.640 1.00 94.81 149 ALA A N 1
ATOM 1131 C CA . ALA A 1 149 ? 1.411 -3.908 -3.001 1.00 94.81 149 ALA A CA 1
ATOM 1132 C C . ALA A 1 149 ? 0.523 -2.954 -2.175 1.00 94.81 149 ALA A C 1
ATOM 1134 O O . ALA A 1 149 ? 0.957 -1.860 -1.818 1.00 94.81 149 ALA A O 1
ATOM 1135 N N . LEU A 1 150 ? -0.692 -3.395 -1.817 1.00 96.31 150 LEU A N 1
ATOM 1136 C CA . LEU A 1 150 ? -1.618 -2.623 -0.995 1.00 96.31 150 LEU A CA 1
ATOM 1137 C C . LEU A 1 150 ? -1.122 -2.477 0.450 1.00 96.31 150 LEU A C 1
ATOM 1139 O O . LEU A 1 150 ? -1.112 -1.359 0.954 1.00 96.31 150 LEU A O 1
ATOM 1143 N N . THR A 1 151 ? -0.668 -3.555 1.105 1.00 94.00 151 THR A N 1
ATOM 1144 C CA . THR A 1 151 ? -0.149 -3.464 2.486 1.00 94.00 151 THR A CA 1
ATOM 1145 C C . THR A 1 151 ? 1.079 -2.558 2.561 1.00 94.00 151 THR A C 1
ATOM 1147 O O . THR A 1 151 ? 1.162 -1.713 3.454 1.00 94.00 151 THR A O 1
ATOM 1150 N N . LEU A 1 152 ? 1.982 -2.649 1.579 1.00 93.94 152 LEU A N 1
ATOM 1151 C CA . LEU A 1 152 ? 3.162 -1.784 1.475 1.00 93.94 152 LEU A CA 1
ATOM 1152 C C . LEU A 1 152 ? 2.778 -0.307 1.284 1.00 93.94 152 LEU A C 1
ATOM 1154 O O . LEU A 1 152 ? 3.264 0.556 2.018 1.00 93.94 152 LEU A O 1
ATOM 1158 N N . ALA A 1 153 ? 1.859 -0.014 0.358 1.00 95.06 153 ALA A N 1
ATOM 1159 C CA . ALA A 1 153 ? 1.376 1.347 0.125 1.00 95.06 153 ALA A CA 1
ATOM 1160 C C . ALA A 1 153 ? 0.654 1.927 1.352 1.00 95.06 153 ALA A C 1
ATOM 1162 O O . ALA A 1 153 ? 0.850 3.094 1.703 1.00 95.06 153 ALA A O 1
ATOM 1163 N N . SER A 1 154 ? -0.151 1.110 2.037 1.00 94.50 154 SER A N 1
ATOM 1164 C CA . SER A 1 154 ? -0.858 1.506 3.254 1.00 94.50 154 SER A CA 1
ATOM 1165 C C . SER A 1 154 ? 0.089 1.759 4.424 1.00 94.50 154 SER A C 1
ATOM 1167 O O . SER A 1 154 ? -0.126 2.722 5.158 1.00 94.50 154 SER A O 1
ATOM 1169 N N . SER A 1 155 ? 1.162 0.973 4.562 1.00 93.94 155 SER A N 1
ATOM 1170 C CA . SER A 1 155 ? 2.218 1.218 5.553 1.00 93.94 155 SER A CA 1
ATOM 1171 C C . SER A 1 155 ? 2.969 2.527 5.289 1.00 93.94 155 SER A C 1
ATOM 1173 O O . SER A 1 155 ? 3.336 3.227 6.233 1.00 93.94 155 SER A O 1
ATOM 1175 N N . GLY A 1 156 ? 3.176 2.882 4.018 1.00 88.62 156 GLY A N 1
ATOM 1176 C CA . GLY A 1 156 ? 3.779 4.156 3.612 1.00 88.62 156 GLY A CA 1
ATOM 1177 C C . GLY A 1 156 ? 2.826 5.358 3.656 1.00 88.62 156 GLY A C 1
ATOM 1178 O O . GLY A 1 156 ? 3.279 6.499 3.611 1.00 88.62 156 GLY A O 1
ATOM 1179 N N . GLY A 1 157 ? 1.515 5.127 3.774 1.00 92.81 157 GLY A N 1
ATOM 1180 C CA . GLY A 1 157 ? 0.503 6.187 3.779 1.00 92.81 157 GLY A CA 1
ATOM 1181 C C . GLY A 1 157 ? 0.233 6.800 2.403 1.00 92.81 157 GLY A C 1
ATOM 1182 O O . GLY A 1 157 ? -0.309 7.904 2.316 1.00 92.81 157 GLY A O 1
ATOM 1183 N N . TYR A 1 158 ? 0.597 6.106 1.323 1.00 96.19 158 TYR A N 1
ATOM 1184 C CA . TYR A 1 158 ? 0.477 6.598 -0.048 1.00 96.19 158 TYR A CA 1
ATOM 1185 C C . TYR A 1 158 ? -0.955 6.441 -0.573 1.00 96.19 158 TYR A C 1
ATOM 1187 O O . TYR A 1 158 ? -1.270 5.507 -1.308 1.00 96.19 158 TYR A O 1
ATOM 1195 N N . VAL A 1 159 ? -1.833 7.368 -0.184 1.00 96.19 159 VAL A N 1
ATOM 1196 C CA . VAL A 1 159 ? -3.279 7.330 -0.483 1.00 96.19 159 VAL A CA 1
ATOM 1197 C C . VAL A 1 159 ? -3.560 7.175 -1.977 1.00 96.19 159 VAL A C 1
ATOM 1199 O O . VAL A 1 159 ? -4.338 6.309 -2.362 1.00 96.19 159 VAL A O 1
ATOM 1202 N N . ASP A 1 160 ? -2.877 7.943 -2.825 1.00 96.56 160 ASP A N 1
ATOM 1203 C CA . ASP A 1 160 ? -3.087 7.903 -4.276 1.00 96.56 160 ASP A CA 1
ATOM 1204 C C . ASP A 1 160 ? -2.786 6.516 -4.872 1.00 96.56 160 ASP A C 1
ATOM 1206 O O . ASP A 1 160 ? -3.478 6.056 -5.782 1.00 96.56 160 ASP A O 1
ATOM 1210 N N . ILE A 1 161 ? -1.766 5.835 -4.337 1.00 96.62 161 ILE A N 1
ATOM 1211 C CA . ILE A 1 161 ? -1.376 4.478 -4.741 1.00 96.62 161 ILE A CA 1
ATOM 1212 C C . ILE A 1 161 ? -2.389 3.465 -4.216 1.00 96.62 161 ILE A C 1
ATOM 1214 O O . ILE A 1 161 ? -2.822 2.597 -4.969 1.00 96.62 161 ILE A O 1
ATOM 1218 N N . VAL A 1 162 ? -2.807 3.597 -2.955 1.00 96.31 162 VAL A N 1
ATOM 1219 C CA . VAL A 1 162 ? -3.854 2.763 -2.347 1.00 96.31 162 VAL A CA 1
ATOM 1220 C C . VAL A 1 162 ? -5.132 2.826 -3.181 1.00 96.31 162 VAL A C 1
ATOM 1222 O O . VAL A 1 162 ? -5.677 1.791 -3.557 1.00 96.31 162 VAL A O 1
ATOM 1225 N N . GLU A 1 163 ? -5.577 4.022 -3.558 1.00 95.81 163 GLU A N 1
ATOM 1226 C CA . GLU A 1 163 ? -6.739 4.191 -4.427 1.00 95.81 163 GLU A CA 1
ATOM 1227 C C . GLU A 1 163 ? -6.528 3.575 -5.815 1.00 95.81 163 GLU A C 1
ATOM 1229 O O . GLU A 1 163 ? -7.453 2.960 -6.349 1.00 95.81 163 GLU A O 1
ATOM 1234 N N . SER A 1 164 ? -5.332 3.710 -6.402 1.00 95.50 164 SER A N 1
ATOM 1235 C CA . SER A 1 164 ? -5.021 3.111 -7.707 1.00 95.50 164 SER A CA 1
ATOM 1236 C C . SER A 1 164 ? -5.053 1.586 -7.669 1.00 95.50 164 SER A C 1
ATOM 1238 O O . SER A 1 164 ? -5.677 0.961 -8.529 1.00 95.50 164 SER A O 1
ATOM 1240 N N . LEU A 1 165 ? -4.487 0.978 -6.628 1.00 95.50 165 LEU A N 1
ATOM 1241 C CA . LEU A 1 165 ? -4.512 -0.469 -6.426 1.00 95.50 165 LEU A CA 1
ATOM 1242 C C . LEU A 1 165 ? -5.939 -0.979 -6.187 1.00 95.50 165 LEU A C 1
ATOM 1244 O O . LEU A 1 165 ? -6.353 -1.949 -6.821 1.00 95.50 165 LEU A O 1
ATOM 1248 N N . LEU A 1 166 ? -6.730 -0.296 -5.351 1.00 94.75 166 LEU A N 1
ATOM 1249 C CA . LEU A 1 166 ? -8.127 -0.663 -5.078 1.00 94.75 166 LEU A CA 1
ATOM 1250 C C . LEU A 1 166 ? -9.010 -0.592 -6.332 1.00 94.75 166 LEU A C 1
ATOM 1252 O O . LEU A 1 166 ? -9.900 -1.426 -6.500 1.00 94.75 166 LEU A O 1
ATOM 1256 N N . ARG A 1 167 ? -8.744 0.339 -7.261 1.00 94.25 167 ARG A N 1
ATOM 1257 C CA . ARG A 1 167 ? -9.422 0.371 -8.573 1.00 94.25 167 ARG A CA 1
ATOM 1258 C C . ARG A 1 167 ? -9.146 -0.871 -9.426 1.00 94.25 167 ARG A C 1
ATOM 1260 O O . ARG A 1 167 ? -9.992 -1.226 -10.239 1.00 94.25 167 ARG A O 1
ATOM 1267 N N . HIS A 1 168 ? -8.017 -1.546 -9.219 1.00 93.38 168 HIS A N 1
ATOM 1268 C CA . HIS A 1 168 ? -7.643 -2.769 -9.937 1.00 93.38 168 HIS A CA 1
ATOM 1269 C C . HIS A 1 168 ? -8.106 -4.059 -9.231 1.00 93.38 168 HIS A C 1
ATOM 1271 O O . HIS A 1 168 ? -7.678 -5.158 -9.586 1.00 93.38 168 HIS A O 1
ATOM 1277 N N . GLY A 1 169 ? -9.013 -3.953 -8.251 1.00 89.00 169 GLY A N 1
ATOM 1278 C CA . GLY A 1 169 ? -9.696 -5.106 -7.659 1.00 89.00 169 GLY A CA 1
ATOM 1279 C C . GLY A 1 169 ? -8.799 -5.993 -6.797 1.00 89.00 169 GLY A C 1
ATOM 1280 O O . GLY A 1 169 ? -8.994 -7.212 -6.766 1.00 89.00 169 GLY A O 1
ATOM 1281 N N . VAL A 1 170 ? -7.799 -5.401 -6.138 1.00 93.75 170 VAL A N 1
ATOM 1282 C CA . VAL A 1 170 ? -7.051 -6.068 -5.064 1.00 93.75 170 VAL A CA 1
ATOM 1283 C C . VAL A 1 170 ? -7.964 -6.343 -3.873 1.00 93.75 170 VAL A C 1
ATOM 1285 O O . VAL A 1 170 ? -8.923 -5.608 -3.630 1.00 93.75 170 VAL A O 1
ATOM 1288 N N . ASP A 1 171 ? -7.653 -7.392 -3.120 1.00 94.00 171 ASP A N 1
ATOM 1289 C CA . ASP A 1 171 ? -8.326 -7.647 -1.852 1.00 94.00 171 ASP A CA 1
ATOM 1290 C C . ASP A 1 171 ? -7.911 -6.576 -0.828 1.00 94.00 171 ASP A C 1
ATOM 1292 O O . ASP A 1 171 ? -6.726 -6.339 -0.596 1.00 94.00 171 ASP A O 1
ATOM 1296 N N . ILE A 1 172 ? -8.899 -5.886 -0.258 1.00 95.25 172 ILE A N 1
ATOM 1297 C CA . ILE A 1 172 ? -8.694 -4.812 0.719 1.00 95.25 172 ILE A CA 1
ATOM 1298 C C . ILE A 1 172 ? -8.336 -5.347 2.110 1.00 95.25 172 ILE A C 1
ATOM 1300 O O . ILE A 1 172 ? -7.738 -4.633 2.915 1.00 95.25 172 ILE A O 1
ATOM 1304 N N . ASN A 1 173 ? -8.675 -6.609 2.374 1.00 94.25 173 ASN A N 1
ATOM 1305 C CA . ASN A 1 173 ? -8.483 -7.284 3.651 1.00 94.25 173 ASN A CA 1
ATOM 1306 C C . ASN A 1 173 ? -7.368 -8.334 3.562 1.00 94.25 173 ASN A C 1
ATOM 1308 O O . ASN A 1 173 ? -7.400 -9.335 4.281 1.00 94.25 173 ASN A O 1
ATOM 1312 N N . THR A 1 174 ? -6.376 -8.116 2.687 1.00 92.50 174 THR A N 1
ATOM 1313 C CA . THR A 1 174 ? -5.200 -8.987 2.611 1.00 92.50 174 THR A CA 1
ATOM 1314 C C . THR A 1 174 ? -4.562 -9.126 3.985 1.00 92.50 174 THR A C 1
ATOM 1316 O O . THR A 1 174 ? -4.355 -8.141 4.686 1.00 92.50 174 THR A O 1
ATOM 1319 N N . TYR A 1 175 ? -4.264 -10.366 4.363 1.00 92.00 175 TYR A N 1
ATOM 1320 C CA . TYR A 1 175 ? -3.656 -10.692 5.646 1.00 92.00 175 TYR A CA 1
ATOM 1321 C C . TYR A 1 175 ? -2.277 -11.294 5.414 1.00 92.00 175 TYR A C 1
ATOM 1323 O O . TYR A 1 175 ? -2.165 -12.335 4.749 1.00 92.00 175 TYR A O 1
ATOM 1331 N N . ASP A 1 176 ? -1.243 -10.639 5.929 1.00 90.81 176 ASP A N 1
ATOM 1332 C CA . ASP A 1 176 ? 0.134 -11.111 5.816 1.00 90.81 176 ASP A CA 1
ATOM 1333 C C . ASP A 1 176 ? 0.566 -11.985 7.004 1.00 90.81 176 ASP A C 1
ATOM 1335 O O . ASP A 1 176 ? -0.175 -12.184 7.966 1.00 90.81 176 ASP A O 1
ATOM 1339 N N . TRP A 1 177 ? 1.754 -12.589 6.920 1.00 90.56 177 TRP A N 1
ATOM 1340 C CA . TRP A 1 177 ? 2.292 -13.417 8.010 1.00 90.56 177 TRP A CA 1
ATOM 1341 C C . TRP A 1 177 ? 2.830 -12.614 9.194 1.00 90.56 177 TRP A C 1
ATOM 1343 O O . TRP A 1 177 ? 3.232 -13.201 10.195 1.00 90.56 177 TRP A O 1
ATOM 1353 N N . ASN A 1 178 ? 2.840 -11.287 9.098 1.00 86.12 178 ASN A N 1
ATOM 1354 C CA . ASN A 1 178 ? 3.137 -10.404 10.217 1.00 86.12 178 ASN A CA 1
ATOM 1355 C C . ASN A 1 178 ? 1.872 -10.060 11.018 1.00 86.12 178 ASN A C 1
ATOM 1357 O O . ASN A 1 178 ? 1.936 -9.227 11.928 1.00 86.12 178 ASN A O 1
ATOM 1361 N N . GLY A 1 179 ? 0.736 -10.674 10.675 1.00 86.38 179 GLY A N 1
ATOM 1362 C CA . GLY A 1 179 ? -0.531 -10.465 11.349 1.00 86.38 179 GLY A CA 1
ATOM 1363 C C . GLY A 1 179 ? -1.166 -9.127 10.999 1.00 86.38 179 GLY A C 1
ATOM 1364 O O . GLY A 1 179 ? -1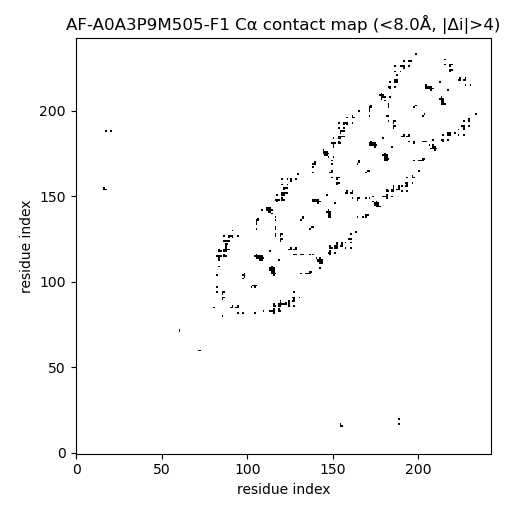.825 -8.524 11.844 1.00 86.38 179 GLY A O 1
ATOM 1365 N N . GLY A 1 180 ? -0.895 -8.583 9.814 1.00 90.25 180 GLY A N 1
ATOM 1366 C CA . GLY A 1 180 ? -1.318 -7.252 9.409 1.00 90.25 180 GLY A CA 1
ATOM 1367 C C . GLY A 1 180 ? -2.301 -7.260 8.242 1.00 90.25 180 GLY A C 1
ATOM 1368 O O . GLY A 1 180 ? -2.202 -8.054 7.310 1.00 90.25 180 GLY A O 1
ATOM 1369 N N . THR A 1 181 ? -3.229 -6.303 8.278 1.00 94.88 181 THR A N 1
ATOM 1370 C CA . THR A 1 181 ? -4.064 -5.897 7.139 1.00 94.88 181 THR A CA 1
ATOM 1371 C C . THR A 1 181 ? -3.673 -4.499 6.666 1.00 94.88 181 THR A C 1
ATOM 1373 O O . THR A 1 181 ? -3.115 -3.728 7.458 1.00 94.88 181 THR A O 1
ATOM 1376 N N . PRO A 1 182 ? -3.999 -4.096 5.421 1.00 95.62 182 PRO A N 1
ATOM 1377 C CA . PRO A 1 182 ? -3.778 -2.726 4.954 1.00 95.62 182 PRO A CA 1
ATOM 1378 C C . PRO A 1 182 ? -4.297 -1.665 5.933 1.00 95.62 182 PRO A C 1
ATOM 1380 O O . PRO A 1 182 ? -3.613 -0.674 6.201 1.00 95.62 182 PRO A O 1
ATOM 1383 N N . LEU A 1 183 ? -5.468 -1.905 6.536 1.00 96.38 183 LEU A N 1
ATOM 1384 C CA . LEU A 1 183 ? -6.051 -1.017 7.540 1.00 96.38 183 LEU A CA 1
ATOM 1385 C C . LEU A 1 183 ? -5.206 -0.963 8.820 1.00 96.38 183 LEU A C 1
ATOM 1387 O O . LEU A 1 183 ? -4.915 0.133 9.297 1.00 96.38 183 LEU A O 1
ATOM 1391 N N . LEU A 1 184 ? -4.758 -2.106 9.350 1.00 95.00 184 LEU A N 1
ATOM 1392 C CA . LEU A 1 184 ? -3.880 -2.149 10.526 1.00 95.00 184 LEU A CA 1
ATOM 1393 C C . LEU A 1 184 ? -2.558 -1.406 10.280 1.00 95.00 184 LEU A C 1
ATOM 1395 O O . LEU A 1 184 ? -2.123 -0.642 11.144 1.00 95.00 184 LEU A O 1
ATOM 1399 N N . TYR A 1 185 ? -1.949 -1.552 9.099 1.00 95.06 185 TYR A N 1
ATOM 1400 C CA . TYR A 1 185 ? -0.733 -0.815 8.732 1.00 95.06 185 TYR A CA 1
ATOM 1401 C C . TYR A 1 185 ? -0.966 0.693 8.627 1.00 95.06 185 TYR A C 1
ATOM 1403 O O . TYR A 1 185 ? -0.179 1.473 9.168 1.00 95.06 185 TYR A O 1
ATOM 1411 N N . ALA A 1 186 ? -2.067 1.117 8.001 1.00 95.44 186 ALA A N 1
ATOM 1412 C CA . ALA A 1 186 ? -2.432 2.530 7.925 1.00 95.44 186 ALA A CA 1
ATOM 1413 C C . ALA A 1 186 ? -2.669 3.135 9.322 1.00 95.44 186 ALA A C 1
ATOM 1415 O O . ALA A 1 186 ? -2.226 4.253 9.600 1.00 95.44 186 ALA A O 1
ATOM 1416 N N . VAL A 1 187 ? -3.310 2.384 10.226 1.00 95.00 187 VAL A N 1
ATOM 1417 C CA . VAL A 1 187 ? -3.507 2.786 11.627 1.00 95.00 187 VAL A CA 1
ATOM 1418 C C . VAL A 1 187 ? -2.175 2.885 12.366 1.00 95.00 187 VAL A C 1
ATOM 1420 O O . VAL A 1 187 ? -1.928 3.896 13.029 1.00 95.00 187 VAL A O 1
ATOM 1423 N N . ARG A 1 188 ? -1.305 1.878 12.234 1.00 93.81 188 ARG A N 1
ATOM 1424 C CA . ARG A 1 188 ? 0.019 1.839 12.871 1.00 93.81 188 ARG A CA 1
ATOM 1425 C C . ARG A 1 188 ? 0.902 3.007 12.433 1.00 93.81 188 ARG A C 1
ATOM 1427 O O . ARG A 1 188 ? 1.585 3.588 13.268 1.00 93.81 188 ARG A O 1
ATOM 1434 N N . GLY A 1 189 ? 0.847 3.379 11.155 1.00 91.38 189 GLY A N 1
ATOM 1435 C CA . GLY A 1 189 ? 1.584 4.512 10.587 1.00 91.38 189 GLY A CA 1
ATOM 1436 C C . GLY A 1 189 ? 0.972 5.894 10.856 1.00 91.38 189 GLY A C 1
ATOM 1437 O O . GLY A 1 189 ? 1.527 6.894 10.414 1.00 91.38 189 GLY A O 1
ATOM 1438 N N . ASN A 1 190 ? -0.157 5.978 11.572 1.00 95.25 190 ASN A N 1
ATOM 1439 C CA . ASN A 1 190 ? -0.926 7.211 11.791 1.00 95.25 190 ASN A CA 1
ATOM 1440 C C . ASN A 1 190 ? -1.399 7.904 10.488 1.00 95.25 190 ASN A C 1
ATOM 1442 O O . ASN A 1 190 ? -1.551 9.129 10.421 1.00 95.25 190 ASN A O 1
ATOM 1446 N N . HIS A 1 191 ? -1.673 7.123 9.441 1.00 95.69 191 HIS A N 1
ATOM 1447 C CA . HIS A 1 191 ? -2.032 7.621 8.112 1.00 95.69 191 HIS A CA 1
ATOM 1448 C C . HIS A 1 191 ? -3.537 7.864 7.986 1.00 95.69 191 HIS A C 1
ATOM 1450 O O . HIS A 1 191 ? -4.250 7.106 7.333 1.00 95.69 191 HIS A O 1
ATOM 1456 N N . VAL A 1 192 ? -4.031 8.946 8.597 1.00 95.94 192 VAL A N 1
ATOM 1457 C CA . VAL A 1 192 ? -5.473 9.276 8.687 1.00 95.94 192 VAL A CA 1
ATOM 1458 C C . VAL A 1 192 ? -6.194 9.184 7.336 1.00 95.94 192 VAL A C 1
ATOM 1460 O O . VAL A 1 192 ? -7.198 8.491 7.227 1.00 95.94 192 VAL A O 1
ATOM 1463 N N . LYS A 1 193 ? -5.655 9.820 6.289 1.00 96.38 193 LYS A N 1
ATOM 1464 C CA . LYS A 1 193 ? -6.272 9.811 4.951 1.00 96.38 193 LYS A CA 1
ATOM 1465 C C . LYS A 1 193 ? -6.295 8.418 4.311 1.00 96.38 193 LYS A C 1
ATOM 1467 O O . LYS A 1 193 ? -7.219 8.091 3.577 1.00 96.38 193 LYS A O 1
ATOM 1472 N N . CYS A 1 194 ? -5.284 7.596 4.590 1.00 95.62 194 CYS A N 1
ATOM 1473 C CA . CYS A 1 194 ? -5.221 6.220 4.100 1.00 95.62 194 CYS A CA 1
ATOM 1474 C C . CYS A 1 194 ? -6.290 5.358 4.787 1.00 95.62 194 CYS A C 1
ATOM 1476 O O . CYS A 1 194 ? -7.001 4.613 4.120 1.00 95.62 194 CYS A O 1
ATOM 1478 N N . VAL A 1 195 ? -6.470 5.532 6.102 1.00 96.62 195 VAL A N 1
ATOM 1479 C CA . VAL A 1 195 ? -7.560 4.898 6.861 1.00 96.62 195 VAL A CA 1
ATOM 1480 C C . VAL A 1 195 ? -8.924 5.307 6.302 1.00 96.62 195 VAL A C 1
ATOM 1482 O O . VAL A 1 195 ? -9.752 4.440 6.040 1.00 96.62 195 VAL A O 1
ATOM 1485 N N . GLU A 1 196 ? -9.153 6.600 6.061 1.00 95.69 196 GLU A N 1
ATOM 1486 C CA . GLU A 1 196 ? -10.397 7.089 5.452 1.00 95.69 196 GLU A CA 1
ATOM 1487 C C . GLU A 1 196 ? -10.657 6.449 4.081 1.00 95.69 196 GLU A C 1
ATOM 1489 O O . GLU A 1 196 ? -11.767 5.976 3.833 1.00 95.69 196 GLU A O 1
ATOM 1494 N N . ALA A 1 197 ? -9.641 6.384 3.213 1.00 95.75 197 ALA A N 1
ATOM 1495 C CA . ALA A 1 197 ? -9.752 5.790 1.882 1.00 95.75 197 ALA A CA 1
ATOM 1496 C C . ALA A 1 197 ? -10.066 4.284 1.935 1.00 95.75 197 ALA A C 1
ATOM 1498 O O . ALA A 1 197 ? -10.940 3.810 1.208 1.00 95.75 197 ALA A O 1
ATOM 1499 N N . LEU A 1 198 ? -9.401 3.538 2.822 1.00 95.69 198 LEU A N 1
ATOM 1500 C CA . LEU A 1 198 ? -9.645 2.107 3.019 1.00 95.69 198 LEU A CA 1
ATOM 1501 C C . LEU A 1 198 ? -11.060 1.846 3.556 1.00 95.69 198 LEU A C 1
ATOM 1503 O O . LEU A 1 198 ? -11.792 1.020 3.012 1.00 95.69 198 LEU A O 1
ATOM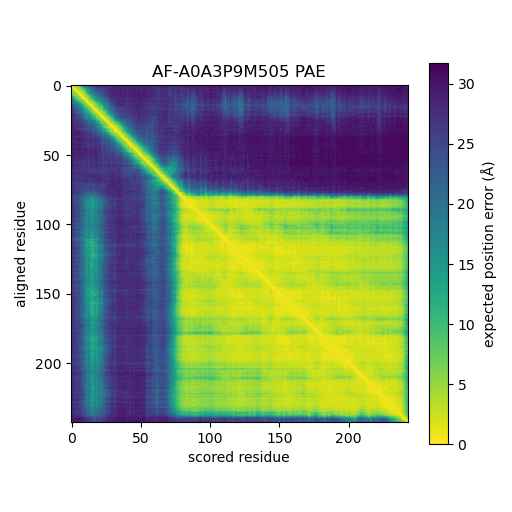 1507 N N . LEU A 1 199 ? -11.497 2.596 4.569 1.00 95.06 199 LEU A N 1
ATOM 1508 C CA . LEU A 1 199 ? -12.847 2.470 5.127 1.00 95.06 199 LEU A CA 1
ATOM 1509 C C . LEU A 1 199 ? -13.928 2.848 4.108 1.00 95.06 199 LEU A C 1
ATOM 1511 O O . LEU A 1 199 ? -14.948 2.171 4.004 1.00 95.06 199 LEU A O 1
ATOM 1515 N N . ALA A 1 200 ? -13.701 3.888 3.303 1.00 93.06 200 ALA A N 1
ATOM 1516 C CA . ALA A 1 200 ? -14.614 4.275 2.227 1.00 93.06 200 ALA A CA 1
ATOM 1517 C C . ALA A 1 200 ? -14.775 3.183 1.153 1.00 93.06 200 ALA A C 1
ATOM 1519 O O . ALA A 1 200 ? -15.782 3.159 0.446 1.00 93.06 200 ALA A O 1
ATOM 1520 N N . LYS A 1 201 ? -13.798 2.277 1.032 1.00 93.56 201 LYS A N 1
ATOM 1521 C CA . LYS A 1 201 ? -13.822 1.118 0.130 1.00 93.56 201 LYS A CA 1
ATOM 1522 C C . LYS A 1 201 ? -14.251 -0.185 0.814 1.00 93.56 201 LYS A C 1
ATOM 1524 O O . LYS A 1 201 ? -14.247 -1.221 0.158 1.00 93.56 201 LYS A O 1
ATOM 1529 N N . GLY A 1 202 ? -14.679 -0.127 2.077 1.00 91.06 202 GLY A N 1
ATOM 1530 C CA . GLY A 1 202 ? -15.232 -1.272 2.802 1.00 91.06 202 GLY A CA 1
ATOM 1531 C C . GLY A 1 202 ? -14.187 -2.163 3.472 1.00 91.06 202 GLY A C 1
ATOM 1532 O O . GLY A 1 202 ? -14.406 -3.367 3.576 1.00 91.06 202 GLY A O 1
ATOM 1533 N N . ALA A 1 203 ? -13.053 -1.601 3.905 1.00 94.06 203 ALA A N 1
ATOM 1534 C CA . ALA A 1 203 ? -12.091 -2.334 4.724 1.00 94.06 203 ALA A CA 1
ATOM 1535 C C . ALA A 1 203 ? -12.741 -2.831 6.025 1.00 94.06 203 ALA A C 1
ATOM 1537 O O . ALA A 1 203 ? -13.462 -2.085 6.693 1.00 94.06 203 ALA A O 1
ATOM 1538 N N . ASP A 1 204 ? -12.457 -4.077 6.394 1.00 92.81 204 ASP A N 1
ATOM 1539 C CA . ASP A 1 204 ? -13.007 -4.693 7.594 1.00 92.81 204 ASP A CA 1
ATOM 1540 C C . ASP A 1 204 ? -12.248 -4.214 8.838 1.00 92.81 204 ASP A C 1
ATOM 1542 O O . ASP A 1 204 ? -11.032 -4.363 8.969 1.00 92.81 204 ASP A O 1
ATOM 1546 N N . MET A 1 205 ? -12.991 -3.620 9.766 1.00 92.12 205 MET A N 1
ATOM 1547 C CA . MET A 1 205 ? -12.479 -3.100 11.034 1.00 92.12 205 MET A CA 1
ATOM 1548 C C . MET A 1 205 ? -12.543 -4.106 12.190 1.00 92.12 205 MET A C 1
ATOM 1550 O O . MET A 1 205 ? -12.157 -3.769 13.308 1.00 92.12 205 MET A O 1
ATOM 1554 N N . THR A 1 206 ? -13.047 -5.314 11.942 1.00 90.50 206 THR A N 1
ATOM 1555 C CA . THR A 1 206 ? -13.146 -6.395 12.930 1.00 90.50 206 THR A CA 1
ATOM 1556 C C . THR A 1 206 ? -11.941 -7.330 12.907 1.00 90.50 206 THR A C 1
ATOM 1558 O O . THR A 1 206 ? -11.713 -8.036 13.883 1.00 90.50 206 THR A O 1
ATOM 1561 N N . ILE A 1 207 ? -11.143 -7.308 11.832 1.00 92.44 207 ILE A N 1
ATOM 1562 C CA . ILE A 1 207 ? -9.961 -8.164 11.700 1.00 92.44 207 ILE A CA 1
ATOM 1563 C C . ILE A 1 207 ? -8.890 -7.724 12.694 1.00 92.44 207 ILE A C 1
ATOM 1565 O O . ILE A 1 207 ? -8.414 -6.588 12.662 1.00 92.44 207 ILE A O 1
ATOM 1569 N N . GLU A 1 208 ? -8.486 -8.649 13.555 1.00 93.12 208 GLU A N 1
ATOM 1570 C CA . GLU A 1 208 ? -7.450 -8.430 14.555 1.00 93.12 208 GLU A CA 1
ATOM 1571 C C . GLU A 1 208 ? -6.069 -8.816 14.022 1.00 93.12 208 GLU A C 1
ATOM 1573 O O . GLU A 1 208 ? -5.914 -9.703 13.177 1.00 93.12 208 GLU A O 1
ATOM 1578 N N . SER A 1 209 ? -5.043 -8.141 14.536 1.00 91.00 209 SER A N 1
ATOM 1579 C CA . SER A 1 209 ? -3.670 -8.575 14.316 1.00 91.00 209 SER A CA 1
ATOM 1580 C C . SER A 1 209 ? -3.365 -9.877 15.053 1.00 91.00 209 SER A C 1
ATOM 1582 O O . SER A 1 209 ? -4.071 -10.239 15.992 1.00 91.00 209 SER A O 1
ATOM 1584 N N . ASP A 1 210 ? -2.252 -10.532 14.720 1.00 89.44 210 ASP A N 1
ATOM 1585 C CA . ASP A 1 210 ? -1.765 -11.711 15.464 1.00 89.44 210 ASP A CA 1
ATOM 1586 C C . ASP A 1 210 ? -1.551 -11.428 16.964 1.00 89.44 210 ASP A C 1
ATOM 1588 O O . ASP A 1 210 ? -1.527 -12.334 17.794 1.00 89.44 210 ASP A O 1
ATOM 1592 N N . SER A 1 211 ? -1.398 -10.152 17.333 1.00 87.75 211 SER A N 1
ATOM 1593 C CA . SER A 1 211 ? -1.296 -9.698 18.724 1.00 87.75 211 SER A CA 1
ATOM 1594 C C . SER A 1 211 ? -2.658 -9.442 19.394 1.00 87.75 211 SER A C 1
ATOM 1596 O O . SER A 1 211 ? -2.689 -8.942 20.516 1.00 87.75 211 SER A O 1
ATOM 1598 N N . GLY A 1 212 ? -3.775 -9.737 18.722 1.00 90.81 212 GLY A N 1
ATOM 1599 C CA . GLY A 1 212 ? -5.141 -9.536 19.220 1.00 90.81 212 GLY A CA 1
ATOM 1600 C C . GLY A 1 212 ? -5.614 -8.079 19.205 1.00 90.81 212 GLY A C 1
ATOM 1601 O O . GLY A 1 212 ? -6.549 -7.725 19.919 1.00 90.81 212 GLY A O 1
ATOM 1602 N N . TYR A 1 213 ? -4.960 -7.197 18.439 1.00 91.19 213 TYR A N 1
ATOM 1603 C CA . TYR A 1 213 ? -5.389 -5.800 18.331 1.00 91.19 213 TYR A CA 1
ATOM 1604 C C . TYR A 1 213 ? -6.261 -5.597 17.096 1.00 91.19 213 TYR A C 1
ATOM 1606 O O . TYR A 1 213 ? -5.780 -5.708 15.969 1.00 91.19 213 TYR A O 1
ATOM 1614 N N . SER A 1 214 ? -7.516 -5.200 17.305 1.00 93.88 214 SER A N 1
ATOM 1615 C CA . SER A 1 214 ? -8.337 -4.606 16.247 1.00 93.88 214 SER A CA 1
ATOM 1616 C C . S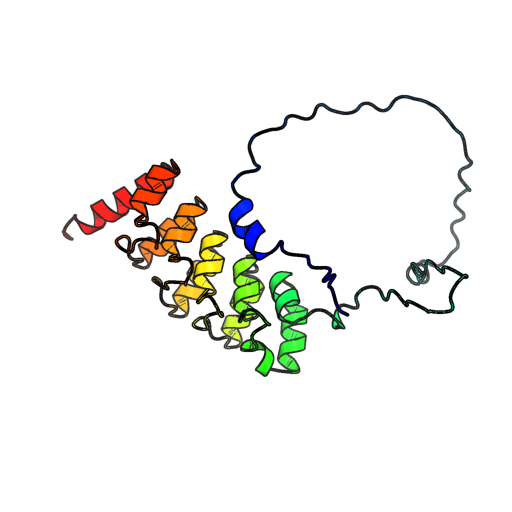ER A 1 214 ? -7.790 -3.227 15.830 1.00 93.88 214 SER A C 1
ATOM 1618 O O . SER A 1 214 ? -7.077 -2.584 16.611 1.00 93.88 214 SER A O 1
ATOM 1620 N N . PRO A 1 215 ? -8.144 -2.701 14.642 1.00 94.00 215 PRO A N 1
ATOM 1621 C CA . PRO A 1 215 ? -7.772 -1.353 14.210 1.00 94.00 215 PRO A CA 1
ATOM 1622 C C . PRO A 1 215 ? -8.121 -0.266 15.235 1.00 94.00 215 PRO A C 1
ATOM 1624 O O . PRO A 1 215 ? -7.321 0.639 15.470 1.00 94.00 215 PRO A O 1
ATOM 1627 N N . MET A 1 216 ? -9.276 -0.376 15.901 1.00 94.56 216 MET A N 1
ATOM 1628 C CA . MET A 1 216 ? -9.660 0.551 16.970 1.00 94.56 216 MET A CA 1
ATOM 1629 C C . MET A 1 216 ? -8.761 0.394 18.200 1.00 94.56 216 MET A C 1
ATOM 1631 O O . MET A 1 216 ? -8.236 1.387 18.706 1.00 94.56 216 MET A O 1
ATOM 1635 N N . ALA A 1 217 ? -8.541 -0.841 18.662 1.00 94.31 217 ALA A N 1
ATOM 1636 C CA . ALA A 1 217 ? -7.687 -1.106 19.818 1.00 94.31 217 ALA A CA 1
ATOM 1637 C C . ALA A 1 217 ? -6.251 -0.617 19.578 1.00 94.31 217 ALA A C 1
ATOM 1639 O O . ALA A 1 217 ? -5.654 -0.002 20.460 1.00 94.31 217 ALA A O 1
ATOM 1640 N N . LEU A 1 218 ? -5.727 -0.806 18.365 1.00 93.69 218 LEU A N 1
ATOM 1641 C CA . LEU A 1 218 ? -4.414 -0.317 17.957 1.00 93.69 218 LEU A CA 1
ATOM 1642 C C . LEU A 1 218 ? -4.360 1.219 17.935 1.00 93.69 218 LEU A C 1
ATOM 1644 O O . LEU A 1 218 ? -3.425 1.810 18.474 1.00 93.69 218 LEU A O 1
ATOM 1648 N N . ALA A 1 219 ? -5.376 1.883 17.374 1.00 94.81 219 ALA A N 1
ATOM 1649 C CA . ALA A 1 219 ? -5.457 3.344 17.367 1.00 94.81 219 ALA A CA 1
ATOM 1650 C C . ALA A 1 219 ? -5.525 3.927 18.790 1.00 94.81 219 ALA A C 1
ATOM 1652 O O . ALA A 1 219 ? -4.963 4.995 19.046 1.00 94.81 219 ALA A O 1
ATOM 1653 N N . VAL A 1 220 ? -6.201 3.242 19.718 1.00 94.94 220 VAL A N 1
ATOM 1654 C CA . VAL A 1 220 ? -6.262 3.603 21.144 1.00 94.94 220 VAL A CA 1
ATOM 1655 C C . VAL A 1 220 ? -4.919 3.389 21.831 1.00 94.94 220 VAL A C 1
ATOM 1657 O O . VAL A 1 220 ? -4.415 4.325 22.450 1.00 94.94 220 VAL A O 1
ATOM 1660 N N . ALA A 1 221 ? -4.309 2.214 21.666 1.00 93.88 221 ALA A N 1
ATOM 1661 C CA . ALA A 1 221 ? -3.024 1.870 22.272 1.00 93.88 221 ALA A CA 1
ATOM 1662 C C . ALA A 1 221 ? -1.895 2.825 21.846 1.00 93.88 221 ALA A C 1
ATOM 1664 O O . ALA A 1 221 ? -1.071 3.208 22.671 1.00 93.88 221 ALA A O 1
ATOM 1665 N N . LEU A 1 222 ? -1.894 3.261 20.582 1.00 92.62 222 LEU A N 1
ATOM 1666 C CA . LEU A 1 222 ? -0.914 4.210 20.039 1.00 92.62 222 LEU A CA 1
ATOM 1667 C C . LEU A 1 222 ? -1.282 5.687 20.283 1.00 92.62 222 LEU A C 1
ATOM 1669 O O . LEU A 1 222 ? -0.517 6.587 19.945 1.00 92.62 222 LEU A O 1
ATOM 1673 N N . GLY A 1 223 ? -2.461 5.978 20.844 1.00 94.62 223 GLY A N 1
ATOM 1674 C CA . GLY A 1 223 ? -2.911 7.351 21.094 1.00 94.62 223 GLY A CA 1
ATOM 1675 C C . GLY A 1 223 ? -3.262 8.152 19.829 1.00 94.62 223 GLY A C 1
ATOM 1676 O O . GLY A 1 223 ? -3.292 9.386 19.863 1.00 94.62 223 GLY A O 1
ATOM 1677 N N . HIS A 1 224 ? -3.562 7.486 18.711 1.00 96.06 224 HIS A N 1
ATOM 1678 C CA . HIS A 1 224 ? -3.903 8.102 17.424 1.00 96.06 224 HIS A CA 1
ATOM 1679 C C . HIS A 1 224 ? -5.338 8.665 17.416 1.00 96.06 224 HIS A C 1
ATOM 1681 O O . HIS A 1 224 ? -6.222 8.185 16.708 1.00 96.06 224 HIS A O 1
ATOM 1687 N N . LYS A 1 225 ? -5.580 9.740 18.180 1.00 95.19 225 LYS A N 1
ATOM 1688 C CA . LYS A 1 225 ? -6.918 10.338 18.395 1.00 95.19 225 LYS A CA 1
ATOM 1689 C C . LYS A 1 225 ? -7.667 10.712 17.112 1.00 95.19 225 LYS A C 1
ATOM 1691 O O . LYS A 1 225 ? -8.889 10.655 17.080 1.00 95.19 225 LYS A O 1
ATOM 1696 N N . LYS A 1 226 ? -6.955 11.136 16.061 1.00 96.00 226 LYS A N 1
ATOM 1697 C CA . LYS A 1 226 ? -7.582 11.472 14.770 1.00 96.00 226 LYS A CA 1
ATOM 1698 C C . LYS A 1 226 ? -8.146 10.226 14.087 1.00 96.00 226 LYS A C 1
ATOM 1700 O O . LYS A 1 226 ? -9.264 10.266 13.598 1.00 96.00 226 LYS A O 1
ATOM 1705 N N . ILE A 1 227 ? -7.392 9.130 14.111 1.00 95.62 227 ILE A N 1
ATOM 1706 C CA . ILE A 1 227 ? -7.811 7.843 13.548 1.00 95.62 227 ILE A CA 1
ATOM 1707 C C . ILE A 1 227 ? -8.959 7.245 14.357 1.00 95.62 227 ILE A C 1
ATOM 1709 O O . ILE A 1 227 ? -9.913 6.764 13.762 1.00 95.62 227 ILE A O 1
ATOM 1713 N N . GLN A 1 228 ? -8.907 7.336 15.690 1.00 95.25 228 GLN A N 1
ATOM 1714 C CA . GLN A 1 228 ? -10.014 6.910 16.556 1.00 95.25 228 GLN A CA 1
ATOM 1715 C C . GLN A 1 228 ? -11.322 7.592 16.149 1.00 95.25 228 GLN A C 1
ATOM 1717 O O . GLN A 1 228 ? -12.296 6.904 15.880 1.00 95.25 228 GLN A O 1
ATOM 1722 N N . LYS A 1 229 ? -11.313 8.923 15.983 1.00 95.31 229 LYS A N 1
ATOM 1723 C CA . LYS A 1 229 ? -12.491 9.670 15.512 1.00 95.31 229 LYS A CA 1
ATOM 1724 C C . LYS A 1 229 ? -12.983 9.203 14.144 1.00 95.31 229 LYS A C 1
ATOM 1726 O O . LYS A 1 229 ? -14.175 9.010 13.968 1.00 95.31 229 LYS A O 1
ATOM 1731 N N . VAL A 1 230 ? -12.076 8.987 13.188 1.00 95.62 230 VAL A N 1
ATOM 1732 C CA . VAL A 1 230 ? -12.441 8.475 11.854 1.00 95.62 230 VAL A CA 1
ATOM 1733 C C . VAL A 1 230 ? -13.104 7.097 11.949 1.00 95.62 230 VAL A C 1
ATOM 1735 O O . VAL A 1 230 ? -14.110 6.850 11.283 1.00 95.62 230 VAL A O 1
ATOM 1738 N N . LEU A 1 231 ? -12.563 6.203 12.780 1.00 93.25 231 LEU A N 1
ATOM 1739 C CA . LEU A 1 231 ? -13.122 4.872 13.001 1.00 93.25 231 LEU A CA 1
ATOM 1740 C C . LEU A 1 231 ? -14.482 4.946 13.710 1.00 93.25 231 LEU A C 1
ATOM 1742 O O . LEU A 1 231 ? -15.417 4.280 13.277 1.00 93.25 231 LEU A O 1
ATOM 1746 N N . GLU A 1 232 ? -14.622 5.780 14.742 1.00 93.31 232 GLU A N 1
ATOM 1747 C CA . GLU A 1 232 ? -15.886 6.035 15.448 1.00 93.31 232 GLU A CA 1
ATOM 1748 C C . GLU A 1 232 ? -16.958 6.569 14.491 1.00 93.31 232 GLU A C 1
ATOM 1750 O O . GLU A 1 232 ? -18.061 6.026 14.433 1.00 93.31 232 GLU A O 1
ATOM 1755 N N . ASP A 1 233 ? -16.625 7.576 13.683 1.00 92.81 233 ASP A N 1
ATOM 1756 C CA . ASP A 1 233 ? -17.532 8.159 12.695 1.00 92.81 233 ASP A CA 1
ATOM 1757 C C . ASP A 1 233 ? -17.963 7.127 11.647 1.00 92.81 233 ASP A C 1
ATOM 1759 O O . ASP A 1 233 ? -19.116 7.127 11.208 1.00 92.81 233 ASP A O 1
ATOM 1763 N N . HIS A 1 234 ? -17.058 6.236 11.234 1.00 91.25 234 HIS A N 1
ATOM 1764 C CA . HIS A 1 234 ? -17.389 5.159 10.308 1.00 91.25 234 HIS A CA 1
ATOM 1765 C C . HIS A 1 234 ? -18.312 4.117 10.954 1.00 91.25 234 HIS A C 1
ATOM 1767 O O . HIS A 1 234 ? -19.320 3.749 10.355 1.00 91.25 234 HIS A O 1
ATOM 1773 N N . ILE A 1 235 ? -18.040 3.706 12.196 1.00 89.00 235 ILE A N 1
ATOM 1774 C CA . ILE A 1 235 ? -18.910 2.802 12.962 1.00 89.00 235 ILE A CA 1
ATOM 1775 C C . ILE A 1 235 ? -20.310 3.409 13.101 1.00 89.00 235 ILE A C 1
ATOM 1777 O O . ILE A 1 235 ? -21.304 2.756 12.796 1.00 89.00 235 ILE A O 1
ATOM 1781 N N . LEU A 1 236 ? -20.414 4.680 13.492 1.00 89.19 236 LEU A N 1
ATOM 1782 C CA . LEU A 1 236 ? -21.699 5.366 13.643 1.00 89.19 236 LEU A CA 1
ATOM 1783 C C . LEU A 1 236 ? -22.494 5.434 12.331 1.00 89.19 236 LEU A C 1
ATOM 1785 O O . LEU A 1 236 ? -23.725 5.376 12.364 1.00 89.19 236 LEU A O 1
ATOM 1789 N N . LYS A 1 237 ? -21.816 5.528 11.180 1.00 87.88 237 LYS A N 1
ATOM 1790 C CA . LYS A 1 237 ? -22.461 5.449 9.860 1.00 87.88 237 LYS A CA 1
ATOM 1791 C C . LYS A 1 237 ? -23.016 4.056 9.569 1.00 87.88 237 LYS A C 1
ATOM 1793 O O . LYS A 1 237 ? -24.099 3.979 9.005 1.00 87.88 237 LYS A O 1
ATOM 1798 N N . LEU A 1 238 ? -22.330 2.985 9.976 1.00 83.75 238 LEU A N 1
ATOM 1799 C CA . LEU A 1 238 ? -22.816 1.607 9.810 1.00 83.75 238 LEU A CA 1
ATOM 1800 C C . LEU A 1 238 ? -24.066 1.319 10.659 1.00 83.75 238 LEU A C 1
ATOM 1802 O O . LEU A 1 238 ? -24.933 0.562 10.234 1.00 83.75 238 LEU A O 1
ATOM 1806 N N . TYR A 1 239 ? -24.181 1.937 11.840 1.00 81.62 239 TYR A N 1
ATOM 1807 C CA . TYR A 1 239 ? -25.327 1.754 12.741 1.00 81.62 239 TYR A CA 1
ATOM 1808 C C . TYR A 1 239 ? -26.519 2.682 12.459 1.00 81.62 239 TYR A C 1
ATOM 1810 O O . TYR A 1 239 ? -27.611 2.429 12.973 1.00 81.62 239 TYR A O 1
ATOM 1818 N N . ARG A 1 240 ? -26.362 3.750 11.663 1.00 76.38 240 ARG A N 1
ATOM 1819 C CA . ARG A 1 240 ? -27.515 4.552 11.226 1.00 76.38 240 ARG A CA 1
ATOM 1820 C C . ARG A 1 240 ? -28.210 3.853 10.053 1.00 76.38 240 ARG A C 1
ATOM 1822 O O . ARG A 1 240 ? -27.590 3.718 9.000 1.00 76.38 240 ARG A O 1
ATOM 1829 N N . PRO A 1 241 ? -29.487 3.450 10.185 1.00 52.94 241 PRO A N 1
ATOM 1830 C CA . PRO A 1 241 ? -30.228 2.922 9.048 1.00 52.94 241 PRO A CA 1
ATOM 1831 C C . PRO A 1 241 ? -30.351 4.009 7.966 1.00 52.94 241 PRO A C 1
ATOM 1833 O O . PRO A 1 241 ? -30.533 5.182 8.315 1.00 52.94 241 PRO A O 1
ATOM 1836 N N . PRO A 1 242 ? -30.248 3.660 6.671 1.00 60.72 242 PRO A N 1
ATOM 1837 C CA . PRO A 1 242 ? -30.537 4.608 5.605 1.00 60.72 242 PRO A CA 1
ATOM 1838 C C . PRO A 1 242 ? -32.006 5.038 5.721 1.00 60.72 242 PRO A C 1
ATOM 1840 O O . PRO A 1 242 ? -32.901 4.193 5.722 1.00 60.72 242 PRO A O 1
ATOM 1843 N N . THR A 1 243 ? -32.223 6.342 5.902 1.00 53.38 243 THR A N 1
ATOM 1844 C CA . THR A 1 243 ? -33.541 6.998 5.859 1.00 53.38 243 THR A CA 1
ATOM 1845 C C . THR A 1 243 ? -34.086 7.049 4.447 1.00 53.38 243 THR A C 1
ATOM 1847 O O . THR A 1 243 ? -33.270 7.364 3.548 1.00 53.38 243 THR A O 1
#